Protein 9F0T (pdb70)

GO terms:
  GO:0008800 beta-lactamase activity (F, TAS)
  GO:0005829 cytosol (C, TAS)
  GO:0046677 response to antibiotic (P, TAS)
  GO:0008800 beta-lactamase activity (F, EXP)

Structure (mmCIF, N/CA/C/O backbone):
data_9F0T
#
_entry.id   9F0T
#
_cell.length_a   59.877
_cell.length_b   78.323
_cell.length_c   55.976
_cell.angle_alpha   90.000
_cell.angle_beta   90.000
_cell.angle_gamma   90.000
#
_symmetry.space_group_name_H-M   'P 21 21 2'
#
loop_
_entity.id
_entity.type
_entity.pdbx_description
1 polymer 'Carbapenem-hydrolyzing beta-lactamase KPC'
2 non-polymer GLYCEROL
3 non-polymer 'SULFATE ION'
4 non-polymer ~{N}-[[(3~{S})-1-oxidanyl-3~{H}-2,1$l^{4}-benzoxaborol-3-yl]methyl]pyrrolidine-1-sulfonamide
5 non-polymer 'SODIUM ION'
6 water water
#
loop_
_atom_site.group_PDB
_atom_site.id
_atom_site.type_symbol
_atom_site.label_atom_id
_atom_site.label_alt_id
_atom_site.label_comp_id
_atom_site.label_asym_id
_atom_site.label_entity_id
_atom_site.label_seq_id
_atom_site.pdbx_PDB_ins_code
_atom_site.Cartn_x
_atom_site.Cartn_y
_atom_site.Cartn_z
_atom_site.occupancy
_atom_site.B_iso_or_equiv
_atom_site.auth_seq_id
_atom_site.auth_comp_id
_atom_site.auth_asym_id
_atom_site.auth_atom_id
_atom_site.pdbx_PDB_model_num
ATOM 1 N N . HIS A 1 20 ? 3.99600 26.52400 -6.78500 1.000 51.07981 24 HIS A N 1
ATOM 2 C CA . HIS A 1 20 ? 4.03900 25.26600 -7.52200 1.000 50.55080 24 HIS A CA 1
ATOM 3 C C . HIS A 1 20 ? 5.13400 25.29500 -8.57400 1.000 48.64531 24 HIS A C 1
ATOM 4 O O . HIS A 1 20 ? 5.83900 24.30900 -8.78600 1.000 48.46897 24 HIS A O 1
ATOM 17 N N . MET A 1 21 ? 5.25000 26.44700 -9.23700 1.000 46.72666 25 MET A N 1
ATOM 18 C CA . MET A 1 21 ? 6.15500 26.58600 -10.37200 1.000 44.72378 25 MET A CA 1
ATOM 19 C C . MET A 1 21 ? 7.58300 26.18500 -10.02600 1.000 38.85203 25 MET A C 1
ATOM 20 O O . MET A 1 21 ? 8.32600 25.73000 -10.90300 1.000 38.84939 25 MET A O 1
ATOM 34 N N . LEU A 1 22 ? 7.98200 26.33200 -8.76200 1.000 33.08028 26 LEU A N 1
ATOM 35 C CA . LEU A 1 22 ? 9.34500 26.04300 -8.33000 1.000 28.29550 26 LEU A CA 1
ATOM 36 C C . LEU A 1 22 ? 9.43500 24.80100 -7.45400 1.000 23.51335 26 LEU A C 1
ATOM 37 O O . LEU A 1 22 ? 10.48100 24.56200 -6.83300 1.000 21.52100 26 LEU A O 1
ATOM 53 N N . THR A 1 23 ? 8.36700 24.01600 -7.37500 1.000 21.11832 27 THR A N 1
ATOM 54 C CA . THR A 1 23 ? 8.35100 22.79100 -6.59300 1.000 19.89186 27 THR A CA 1
ATOM 55 C C . THR A 1 23 ? 8.63600 21.60400 -7.50000 1.000 18.51801 27 THR A C 1
ATOM 56 O O . THR A 1 23 ? 7.97500 21.42500 -8.52900 1.000 18.93911 27 THR A O 1
ATOM 67 N N . ASN A 1 24 ? 9.60500 20.78800 -7.09600 1.000 17.25996 28 ASN A N 1
ATOM 68 C CA . ASN A 1 24 ? 9.94000 19.55900 -7.80700 1.000 17.62580 28 ASN A CA 1
ATOM 69 C C . ASN A 1 24 ? 10.21800 19.82000 -9.28500 1.000 19.16282 28 ASN A C 1
ATOM 70 O O . ASN A 1 24 ? 9.69600 19.14300 -10.17000 1.000 19.81290 28 ASN A O 1
ATOM 81 N N . LEU A 1 25 ? 11.06200 20.82000 -9.55000 1.000 19.72342 29 LEU A N 1
ATOM 82 C CA . LEU A 1 25 ? 11.51000 21.06000 -10.91600 1.000 21.43941 29 LEU A CA 1
ATOM 83 C C . LEU A 1 25 ? 12.19700 19.82900 -11.49100 1.000 21.67892 29 LEU A C 1
ATOM 84 O O . LEU A 1 25 ? 12.11600 19.58200 -12.70000 1.000 22.93959 29 LEU A O 1
ATOM 100 N N . VAL A 1 26 ? 12.88200 19.06000 -10.64800 1.000 20.84987 30 VAL A N 1
ATOM 101 C CA . VAL A 1 26 ? 13.57500 17.83600 -11.03200 1.000 20.08136 30 VAL A CA 1
ATOM 102 C C . VAL A 1 26 ? 13.04600 16.71600 -10.14700 1.000 19.46286 30 VAL A C 1
ATOM 103 O O . VAL A 1 26 ? 13.18800 16.77100 -8.91800 1.000 20.30770 30 VAL A O 1
ATOM 116 N N . ALA A 1 27 ? 12.44200 15.70500 -10.76300 1.000 18.74698 31 ALA A N 1
ATOM 117 C CA . ALA A 1 27 ? 11.89100 14.58600 -10.01300 1.000 18.67329 31 ALA A CA 1
ATOM 118 C C . ALA A 1 27 ? 13.01800 13.70300 -9.49600 1.000 17.77318 31 ALA A C 1
ATOM 119 O O . ALA A 1 27 ? 14.05900 13.55300 -10.14000 1.000 19.62341 31 ALA A O 1
ATOM 126 N N . GLU A 1 28 ? 12.80800 13.12900 -8.31600 1.000 17.18364 32 GLU A N 1
ATOM 127 C CA . GLU A 1 28 ? 13.76600 12.26000 -7.65400 1.000 16.04929 32 GLU A CA 1
ATOM 128 C C . GLU A 1 28 ? 13.06900 10.98800 -7.19000 1.000 15.67293 32 GLU A C 1
ATOM 129 O O . GLU A 1 28 ? 11.87300 11.00600 -6.87700 1.000 15.55186 32 GLU A O 1
ATOM 141 N N . PRO A 1 29 ? 13.79600 9.86900 -7.11400 1.000 15.53871 33 PRO A N 1
ATOM 142 C CA . PRO A 1 29 ? 13.16200 8.55300 -6.87500 1.000 14.88336 33 PRO A CA 1
ATOM 143 C C . PRO A 1 29 ? 12.87800 8.26200 -5.40300 1.000 14.14117 33 PRO A C 1
ATOM 144 O O . PRO A 1 29 ? 13.32300 7.25900 -4.83100 1.000 14.41752 33 PRO A O 1
ATOM 155 N N . PHE A 1 30 ? 12.07700 9.12600 -4.78400 1.000 13.56742 34 PHE A N 1
ATOM 156 C CA . PHE A 1 30 ? 11.69100 8.89800 -3.39500 1.000 13.05156 34 PHE A CA 1
ATOM 157 C C . PHE A 1 30 ? 10.81000 7.66200 -3.23400 1.000 13.10157 34 PHE A C 1
ATOM 158 O O . PHE A 1 30 ? 10.89000 6.98100 -2.20300 1.000 13.57531 34 PHE A O 1
ATOM 175 N N . ALA A 1 31 ? 9.94700 7.37200 -4.21400 1.000 14.15433 35 ALA A N 1
ATOM 176 C CA . ALA A 1 31 ? 9.04800 6.22800 -4.08000 1.000 14.49647 35 ALA A CA 1
ATOM 177 C C . ALA A 1 31 ? 9.83100 4.92600 -3.99700 1.000 14.55174 35 ALA A C 1
ATOM 178 O O . ALA A 1 31 ? 9.55700 4.07500 -3.14500 1.000 14.63070 35 ALA A O 1
ATOM 185 N N . LYS A 1 32 ? 10.82800 4.75500 -4.86700 1.000 15.00969 36 LYS A N 1
ATOM 186 C CA . LYS A 1 32 ? 11.64200 3.55100 -4.78900 1.000 16.08088 36 LYS A CA 1
ATOM 187 C C . LYS A 1 32 ? 12.35900 3.47700 -3.44800 1.000 15.04128 36 LYS A C 1
ATOM 188 O O . LYS A 1 32 ? 12.46100 2.40500 -2.84000 1.000 15.47554 36 LYS A O 1
ATOM 207 N N . LEU A 1 33 ? 12.86200 4.61000 -2.96600 1.000 14.00694 37 LEU A N 1
ATOM 208 C CA . LEU A 1 33 ? 13.57000 4.62100 -1.69100 1.000 13.54373 37 LEU A CA 1
ATOM 209 C C . LEU A 1 33 ? 12.66800 4.14400 -0.55400 1.000 13.26738 37 LEU A C 1
ATOM 210 O O . LEU A 1 33 ? 13.06700 3.30900 0.26000 1.000 13.26212 37 LEU A O 1
ATOM 226 N N . GLU A 1 34 ? 11.42900 4.65100 -0.48500 1.000 12.60941 38 GLU A N 1
ATOM 227 C CA . GLU A 1 34 ? 10.56500 4.25900 0.63500 1.000 12.54098 38 GLU A CA 1
ATOM 228 C C . GLU A 1 34 ? 10.08000 2.82700 0.48400 1.000 12.73574 38 GLU A C 1
ATOM 229 O O . GLU A 1 34 ? 9.89300 2.12300 1.48300 1.000 13.61742 38 GLU A O 1
ATOM 241 N N . GLN A 1 35 ? 9.89800 2.37300 -0.75100 1.000 13.73323 39 GLN A N 1
ATOM 242 C CA . GLN A 1 35 ? 9.48000 0.99600 -0.97400 1.000 14.90705 39 GLN A CA 1
ATOM 243 C C . GLN A 1 35 ? 10.55500 0.01900 -0.52800 1.000 16.09140 39 GLN A C 1
ATOM 244 O O . GLN A 1 35 ? 10.25000 -0.99300 0.11600 1.000 16.43618 39 GLN A O 1
ATOM 258 N N . ASP A 1 36 ? 11.81600 0.30900 -0.85400 1.000 15.88348 40 ASP A N 1
ATOM 259 C CA . ASP A 1 36 ? 12.90700 -0.53200 -0.38000 1.000 16.77043 40 ASP A CA 1
ATOM 260 C C . ASP A 1 36 ? 13.01300 -0.50700 1.13800 1.000 16.09930 40 ASP A C 1
ATOM 261 O O . ASP A 1 36 ? 13.34300 -1.52400 1.75900 1.000 17.32839 40 ASP A O 1
ATOM 270 N N . PHE A 1 37 ? 12.74600 0.65300 1.74300 1.000 14.55964 41 PHE A N 1
ATOM 271 C CA . PHE A 1 37 ? 12.73100 0.79300 3.19800 1.000 13.65164 41 PHE A CA 1
ATOM 272 C C . PHE A 1 37 ? 11.58000 0.02400 3.83400 1.000 14.53595 41 PHE A C 1
ATOM 273 O O . PHE A 1 37 ? 11.69600 -0.42400 4.98200 1.000 16.02824 41 PHE A O 1
ATOM 290 N N . GLY A 1 38 ? 10.47900 -0.14500 3.11100 1.000 14.38594 42 GLY A N 1
ATOM 291 C CA . GLY A 1 38 ? 9.30400 -0.79500 3.64800 1.000 14.55438 42 GLY A CA 1
ATOM 292 C C . GLY A 1 38 ? 8.35600 0.12000 4.37900 1.000 13.55162 42 GLY A C 1
ATOM 293 O O . GLY A 1 38 ? 7.63700 -0.33600 5.27800 1.000 15.67293 42 GLY A O 1
ATOM 297 N N . GLY A 1 39 ? 8.32700 1.38600 4.03900 1.000 11.81457 43 GLY A N 1
ATOM 298 C CA . GLY A 1 39 ? 7.47800 2.33200 4.73700 1.000 11.77246 43 GLY A CA 1
ATOM 299 C C . GLY A 1 39 ? 7.23700 3.57700 3.93800 1.000 11.19871 43 GLY A C 1
ATOM 300 O O . GLY A 1 39 ? 7.15900 3.53200 2.71000 1.000 12.90418 43 GLY A O 1
ATOM 304 N N . SER A 1 40 ? 7.11800 4.69300 4.64200 1.000 10.35387 44 SER A N 1
ATOM 305 C CA . SER A 1 40 ? 6.83400 5.98900 4.05900 1.000 10.71181 44 SER A CA 1
ATOM 306 C C . SER A 1 40 ? 7.92200 6.96900 4.45600 1.000 9.82749 44 SER A C 1
ATOM 307 O O . SER A 1 40 ? 8.35700 7.00100 5.61600 1.000 10.87762 44 SER A O 1
ATOM 315 N N A ILE A 1 41 ? 8.33100 7.77900 3.48400 0.780 10.02752 45 ILE A N 1
ATOM 316 N N B ILE A 1 41 ? 8.36600 7.77400 3.49900 0.220 9.59852 45 ILE A N 1
ATOM 317 C CA A ILE A 1 41 ? 9.30200 8.84400 3.68700 0.780 9.86171 45 ILE A CA 1
ATOM 318 C CA B ILE A 1 41 ? 9.31200 8.84500 3.77300 0.220 9.23532 45 ILE A CA 1
ATOM 319 C C A ILE A 1 41 ? 8.64200 10.16500 3.31400 0.780 9.56167 45 ILE A C 1
ATOM 320 C C B ILE A 1 41 ? 8.69600 10.15900 3.32100 0.220 9.13794 45 ILE A C 1
ATOM 321 O O A ILE A 1 41 ? 8.00100 10.26800 2.25800 0.780 11.36715 45 ILE A O 1
ATOM 322 O O B ILE A 1 41 ? 8.14800 10.25200 2.21500 0.220 9.76696 45 ILE A O 1
ATOM 353 N N . GLY A 1 42 ? 8.79300 11.16400 4.17900 1.000 8.92739 46 GLY A N 1
ATOM 354 C CA . GLY A 1 42 ? 8.31700 12.49400 3.90700 1.000 9.00108 46 GLY A CA 1
ATOM 355 C C . GLY A 1 42 ? 9.46000 13.48400 3.91100 1.000 9.34586 46 GLY A C 1
ATOM 356 O O . GLY A 1 42 ? 10.28400 13.49600 4.83600 1.000 9.75643 46 GLY A O 1
ATOM 360 N N . VAL A 1 43 ? 9.51100 14.31800 2.88500 1.000 9.39586 47 VAL A N 1
ATOM 361 C CA . VAL A 1 43 ? 10.62500 15.22800 2.65600 1.000 9.67748 47 VAL A CA 1
ATOM 362 C C . VAL A 1 43 ? 10.08400 16.58400 2.25600 1.000 9.37481 47 VAL A C 1
ATOM 363 O O . VAL A 1 43 ? 9.19800 16.67900 1.39900 1.000 10.09332 47 VAL A O 1
ATOM 376 N N A TYR A 1 44 ? 10.58300 17.63300 2.89100 0.580 9.78538 48 TYR A N 1
ATOM 377 N N B TYR A 1 44 ? 10.63600 17.64600 2.84200 0.420 9.43008 48 TYR A N 1
ATOM 378 C CA A TYR A 1 44 ? 10.42800 18.98500 2.38800 0.580 10.43546 48 TYR A CA 1
ATOM 379 C CA B TYR A 1 44 ? 10.40200 18.99800 2.35000 0.420 9.53535 48 TYR A CA 1
ATOM 380 C C A TYR A 1 44 ? 11.78600 19.65100 2.48500 0.580 10.71707 48 TYR A C 1
ATOM 381 C C B TYR A 1 44 ? 11.66900 19.81800 2.52000 0.420 10.12227 48 TYR A C 1
ATOM 382 O O A TYR A 1 44 ? 12.45600 19.55900 3.51900 0.580 11.18029 48 TYR A O 1
ATOM 383 O O B TYR A 1 44 ? 12.12900 20.04500 3.64600 0.420 10.04068 48 TYR A O 1
ATOM 418 N N . ALA A 1 45 ? 12.20500 20.28100 1.40000 1.000 10.45388 49 ALA A N 1
ATOM 419 C CA . ALA A 1 45 ? 13.47700 20.99000 1.38200 1.000 11.11449 49 ALA A CA 1
ATOM 420 C C . ALA A 1 45 ? 13.27500 22.29600 0.64700 1.000 11.45400 49 ALA A C 1
ATOM 421 O O . ALA A 1 45 ? 12.66700 22.32200 -0.42800 1.000 12.36201 49 ALA A O 1
ATOM 429 N N A MET A 1 46 ? 13.79600 23.37800 1.21900 0.600 11.87248 50 MET A N 1
ATOM 430 N N C MET A 1 46 ? 13.80600 23.36700 1.21600 0.400 12.79364 50 MET A N 1
ATOM 431 C CA A MET A 1 46 ? 13.61800 24.73400 0.71600 0.600 12.97524 50 MET A CA 1
ATOM 432 C CA C MET A 1 46 ? 13.63300 24.70900 0.69300 0.400 14.44384 50 MET A CA 1
ATOM 433 C C A MET A 1 46 ? 14.97100 25.37600 0.45100 0.600 12.25673 50 MET A C 1
ATOM 434 C C C MET A 1 46 ? 14.98600 25.35000 0.43800 0.400 13.20685 50 MET A C 1
ATOM 435 O O A MET A 1 46 ? 15.80600 25.46600 1.35600 0.600 11.74351 50 MET A O 1
ATOM 436 O O C MET A 1 46 ? 15.83300 25.40400 1.33300 0.400 12.93050 50 MET A O 1
ATOM 463 N N . ASP A 1 47 ? 15.17400 25.84100 -0.77800 1.000 12.56203 51 ASP A N 1
ATOM 464 C CA . ASP A 1 47 ? 16.29300 26.71600 -1.10600 1.000 12.95682 51 ASP A CA 1
ATOM 465 C C . ASP A 1 47 ? 15.86000 28.13100 -0.74800 1.000 12.72258 51 ASP A C 1
ATOM 466 O O . ASP A 1 47 ? 14.98900 28.70200 -1.40800 1.000 14.17538 51 ASP A O 1
ATOM 475 N N . THR A 1 48 ? 16.44200 28.69100 0.31600 1.000 12.57256 52 THR A N 1
ATOM 476 C CA . THR A 1 48 ? 15.97000 29.98400 0.79900 1.000 14.04642 52 THR A CA 1
ATOM 477 C C . THR A 1 48 ? 16.37200 31.14000 -0.09700 1.000 15.54660 52 THR A C 1
ATOM 478 O O . THR A 1 48 ? 15.88300 32.25500 0.11400 1.000 18.08901 52 THR A O 1
ATOM 489 N N . GLY A 1 49 ? 17.24200 30.91000 -1.07800 1.000 14.78862 53 GLY A N 1
ATOM 490 C CA . GLY A 1 49 ? 17.59200 31.94500 -2.02800 1.000 16.75464 53 GLY A CA 1
ATOM 491 C C . GLY A 1 49 ? 16.50000 32.13000 -3.05400 1.000 18.92859 53 GLY A C 1
ATOM 492 O O . GLY A 1 49 ? 15.91300 33.20200 -3.16100 1.000 21.05516 53 GLY A O 1
ATOM 496 N N . SER A 1 50 ? 16.19500 31.07300 -3.78900 1.000 18.92332 54 SER A N 1
ATOM 497 C CA . SER A 1 50 ? 15.23600 31.15900 -4.87700 1.000 19.04439 54 SER A CA 1
ATOM 498 C C . SER A 1 50 ? 13.81200 30.82400 -4.46900 1.000 19.69710 54 SER A C 1
ATOM 499 O O . SER A 1 50 ? 12.87800 31.17100 -5.20300 1.000 20.69195 54 SER A O 1
ATOM 507 N N . GLY A 1 51 ? 13.62100 30.15100 -3.34100 1.000 19.28389 55 GLY A N 1
ATOM 508 C CA . GLY A 1 51 ? 12.32500 29.62400 -2.97900 1.000 19.54182 55 GLY A CA 1
ATOM 509 C C . GLY A 1 51 ? 11.98500 28.28700 -3.60000 1.000 18.88121 55 GLY A C 1
ATOM 510 O O . GLY A 1 51 ? 10.88800 27.77200 -3.35600 1.000 19.66025 55 GLY A O 1
ATOM 514 N N . ALA A 1 52 ? 12.87400 27.70900 -4.40000 1.000 16.86518 56 ALA A N 1
ATOM 515 C CA . ALA A 1 52 ? 12.62100 26.39300 -4.96700 1.000 16.18615 56 ALA A CA 1
ATOM 516 C C . ALA A 1 52 ? 12.53900 25.35400 -3.86200 1.000 14.83073 56 ALA A C 1
ATOM 517 O O . ALA A 1 52 ? 13.20900 25.45700 -2.83200 1.000 14.35435 56 ALA A O 1
ATOM 524 N N . THR A 1 53 ? 11.72000 24.33400 -4.09700 1.000 14.10695 57 THR A N 1
ATOM 525 C CA . THR A 1 53 ? 11.49100 23.31200 -3.10000 1.000 13.41477 57 THR A CA 1
ATOM 526 C C . THR A 1 53 ? 11.51700 21.92200 -3.71500 1.000 13.07262 57 THR A C 1
ATOM 527 O O . THR A 1 53 ? 11.25500 21.73100 -4.90900 1.000 13.93325 57 THR A O 1
ATOM 538 N N . VAL A 1 54 ? 11.81400 20.94900 -2.85800 1.000 12.74890 58 VAL A N 1
ATOM 539 C CA . VAL A 1 54 ? 11.60500 19.53200 -3.12100 1.000 12.36727 58 VAL A CA 1
ATOM 540 C C . VAL A 1 54 ? 10.59600 19.05500 -2.09100 1.000 11.74615 58 VAL A C 1
ATOM 541 O O . VAL A 1 54 ? 10.74300 19.34500 -0.90100 1.000 12.12777 58 VAL A O 1
ATOM 554 N N A SER A 1 55 ? 9.59200 18.31100 -2.54400 0.790 11.27240 59 SER A N 1
ATOM 555 N N B SER A 1 55 ? 9.54000 18.38600 -2.54900 0.210 11.43821 59 SER A N 1
ATOM 556 C CA A SER A 1 55 ? 8.45100 17.97600 -1.70500 0.790 10.89868 59 SER A CA 1
ATOM 557 C CA B SER A 1 55 ? 8.46700 17.97200 -1.65500 0.210 11.23029 59 SER A CA 1
ATOM 558 C C A SER A 1 55 ? 7.97300 16.57300 -2.03900 0.790 10.63549 59 SER A C 1
ATOM 559 C C B SER A 1 55 ? 7.99200 16.57800 -2.03000 0.210 10.77498 59 SER A C 1
ATOM 560 O O A SER A 1 55 ? 7.65500 16.29100 -3.19800 0.790 12.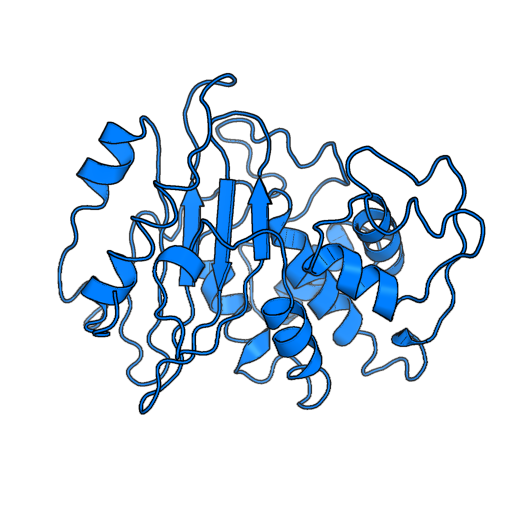04092 59 SER A O 1
ATOM 561 O O B SER A 1 55 ? 7.70700 16.30700 -3.20000 0.210 11.22240 59 SER A O 1
ATOM 576 N N . TYR A 1 56 ? 7.91100 15.70200 -1.03200 1.000 10.27492 60 TYR A N 1
ATOM 577 C CA . TYR A 1 56 ? 7.42900 14.33700 -1.21000 1.000 10.07226 60 TYR A CA 1
ATOM 578 C C . TYR A 1 56 ? 6.71700 13.94700 0.08000 1.000 10.08016 60 TYR A C 1
ATOM 579 O O . TYR A 1 56 ? 7.33400 13.93900 1.14100 1.000 9.85644 60 TYR A O 1
ATOM 598 N N . ARG A 1 57 ? 5.42000 13.63600 -0.00700 1.000 9.68800 61 ARG A N 1
ATOM 599 C CA . ARG A 1 57 ? 4.60900 13.35800 1.18900 1.000 9.76170 61 ARG A CA 1
ATOM 600 C C . ARG A 1 57 ? 4.74200 14.47300 2.22800 1.000 9.12478 61 ARG A C 1
ATOM 601 O O . ARG A 1 57 ? 4.67400 14.23700 3.43400 1.000 9.98541 61 ARG A O 1
ATOM 622 N N . ALA A 1 58 ? 4.91200 15.71200 1.76700 1.000 9.27743 62 ALA A N 1
ATOM 623 C CA . ALA A 1 58 ? 5.37600 16.77500 2.65000 1.000 9.94856 62 ALA A CA 1
ATOM 624 C C . ALA A 1 58 ? 4.31300 17.27500 3.60600 1.000 10.36177 62 ALA A C 1
ATOM 625 O O . ALA A 1 58 ? 4.64600 17.89600 4.61700 1.000 10.28544 62 ALA A O 1
ATOM 632 N N . GLU A 1 59 ? 3.04000 17.05400 3.29100 1.000 10.07752 63 GLU A N 1
ATOM 633 C CA . GLU A 1 59 ? 1.94100 17.48000 4.13900 1.000 10.59601 63 GLU A CA 1
ATOM 634 C C . GLU A 1 59 ? 1.33700 16.32900 4.93200 1.000 10.27492 63 GLU A C 1
ATOM 635 O O . GLU A 1 59 ? 0.34900 16.53700 5.65000 1.000 12.57519 63 GLU A O 1
ATOM 647 N N . GLU A 1 60 ? 1.89000 15.12800 4.84200 1.000 9.56957 64 GLU A N 1
ATOM 648 C CA . GLU A 1 60 ? 1.46400 14.05100 5.72000 1.000 9.90908 64 GLU A CA 1
ATOM 649 C C . GLU A 1 60 ? 2.02700 14.24900 7.11500 1.000 9.40113 64 GLU A C 1
ATOM 650 O O . GLU A 1 60 ? 3.11000 14.81100 7.29700 1.000 10.39598 64 GLU A O 1
ATOM 662 N N . ARG A 1 61 ? 1.29800 13.74700 8.10200 1.000 9.65642 65 ARG A N 1
ATOM 663 C CA . ARG A 1 61 ? 1.78900 13.75500 9.46800 1.000 9.60378 65 ARG A CA 1
ATOM 664 C C . ARG A 1 61 ? 2.71500 12.58300 9.73200 1.000 9.49061 65 ARG A C 1
ATOM 665 O O . ARG A 1 61 ? 2.46800 11.45400 9.30800 1.000 9.88803 65 ARG A O 1
ATOM 686 N N . PHE A 1 62 ? 3.78200 12.86500 10.47000 1.000 8.72736 66 PHE A N 1
ATOM 687 C CA . PHE A 1 62 ? 4.71000 11.86800 10.97200 1.000 8.99055 66 PHE A CA 1
ATOM 688 C C . PHE A 1 62 ? 4.98300 12.17800 12.43700 1.000 8.27994 66 PHE A C 1
ATOM 689 O O . PHE A 1 62 ? 5.00400 13.34900 12.81700 1.000 9.13794 66 PHE A O 1
ATOM 706 N N . PRO A 1 63 ? 5.24100 11.15600 13.26200 1.000 8.69841 67 PRO A N 1
ATOM 707 C CA . PRO A 1 63 ? 5.60100 11.41100 14.66400 1.000 9.18268 67 PRO A CA 1
ATOM 708 C C . PRO A 1 63 ? 6.87300 12.23500 14.75900 1.000 8.94581 67 PRO A C 1
ATOM 709 O O . PRO A 1 63 ? 7.85300 12.01200 14.03100 1.000 9.62747 67 PRO A O 1
ATOM 720 N N . LEU A 1 64 ? 6.84200 13.19000 15.68400 1.000 8.59840 68 LEU A N 1
ATOM 721 C CA . LEU A 1 64 ? 8.00900 14.01600 15.95500 1.000 9.32217 68 LEU A CA 1
ATOM 722 C C . LEU A 1 64 ? 9.13500 13.23700 16.62400 1.000 9.14847 68 LEU A C 1
ATOM 723 O O . LEU A 1 64 ? 10.32500 13.49500 16.35600 1.000 9.11951 68 LEU A O 1
ATOM 739 N N . CYS A 1 65 ? 8.79500 12.31600 17.51800 1.000 9.32217 69 CYS A N 1
ATOM 740 C CA . CYS A 1 65 ? 9.79500 11.69400 18.38400 1.000 9.86960 69 CYS A CA 1
ATOM 741 C C . CYS A 1 65 ? 10.62600 12.81700 19.01100 1.000 9.99857 69 CYS A C 1
ATOM 742 O O . CYS A 1 65 ? 10.09700 13.89400 19.29100 1.000 10.41441 69 CYS A O 1
ATOM 749 N N . SER A 1 66 ? 11.93900 12.62900 19.17100 1.000 9.77486 70 SER A N 1
ATOM 750 C CA . SER A 1 66 ? 12.71900 13.64300 19.87400 1.000 10.48020 70 SER A CA 1
ATOM 751 C C . SER A 1 66 ? 12.91300 14.92600 19.07900 1.000 9.68537 70 SER A C 1
ATOM 752 O O . SER A 1 66 ? 13.48600 15.88100 19.61100 1.000 10.00120 70 SER A O 1
ATOM 759 N N . SER A 1 67 ? 12.47400 14.98100 17.82100 1.000 9.69590 71 SER A N 1
ATOM 760 C CA . SER A 1 67 ? 12.71700 16.18300 17.03600 1.000 9.74854 71 SER A CA 1
ATOM 761 C C . SER A 1 67 ? 11.99700 17.39500 17.60500 1.000 9.59589 71 SER A C 1
ATOM 762 O O . SER A 1 67 ? 12.38600 18.53200 17.33600 1.000 10.57758 71 SER A O 1
ATOM 770 N N . PHE A 1 68 ? 10.97200 17.19700 18.44300 1.000 9.51956 72 PHE A N 1
ATOM 771 C CA . PHE A 1 68 ? 10.34300 18.35700 19.05300 1.000 9.81170 72 PHE A CA 1
ATOM 772 C C . PHE A 1 68 ? 11.29900 19.12000 19.96200 1.000 9.97488 72 PHE A C 1
ATOM 773 O O . PHE A 1 68 ? 11.04000 20.29300 20.24100 1.000 10.37230 72 PHE A O 1
ATOM 790 N N . LYS A 1 69 ? 12.38500 18.48500 20.44100 1.000 10.06700 73 LYS A N 1
ATOM 791 C CA . LYS A 1 69 ? 13.25800 19.12500 21.42400 1.000 10.18543 73 LYS A CA 1
ATOM 792 C C . LYS A 1 69 ? 13.97700 20.33000 20.84200 1.000 10.43283 73 LYS A C 1
ATOM 793 O O . LYS A 1 69 ? 14.34600 21.23800 21.58500 1.000 11.30662 73 LYS A O 1
ATOM 812 N N . GLY A 1 70 ? 14.20300 20.36100 19.52800 1.000 10.29860 74 GLY A N 1
ATOM 813 C CA . GLY A 1 70 ? 14.73900 21.57300 18.92700 1.000 10.56706 74 GLY A CA 1
ATOM 814 C C . GLY A 1 70 ? 13.78500 22.74300 19.07900 1.000 10.35387 74 GLY A C 1
ATOM 815 O O . GLY A 1 70 ? 14.16100 23.82400 19.53100 1.000 11.01711 74 GLY A O 1
ATOM 819 N N . PHE A 1 71 ? 12.51600 22.53400 18.70900 1.000 10.43283 75 PHE A N 1
ATOM 820 C CA . PHE A 1 71 ? 11.51100 23.58300 18.87300 1.000 10.45388 75 PHE A CA 1
ATOM 821 C C . PHE A 1 71 ? 11.31700 23.94800 20.33800 1.000 10.94342 75 PHE A C 1
ATOM 822 O O . PHE A 1 71 ? 11.05500 25.11300 20.64800 1.000 11.55928 75 PHE A O 1
ATOM 839 N N . LEU A 1 72 ? 11.43000 22.96700 21.23600 1.000 10.94342 76 LEU A N 1
ATOM 840 C CA . LEU A 1 72 ? 11.38400 23.24100 22.66900 1.000 10.99342 76 LEU A CA 1
ATOM 841 C C . LEU A 1 72 ? 12.44500 24.25400 23.06500 1.000 10.83814 76 LEU A C 1
ATOM 842 O O . LEU A 1 72 ? 12.16300 25.23200 23.76800 1.000 11.96459 76 LEU A O 1
ATOM 858 N N . ALA A 1 73 ? 13.68600 24.02000 22.63900 1.000 10.93289 77 ALA A N 1
ATOM 859 C CA . ALA A 1 73 ? 14.75600 24.95600 22.96700 1.000 11.49348 77 ALA A CA 1
ATOM 860 C C . ALA A 1 73 ? 14.49500 26.33000 22.36700 1.000 11.57244 77 ALA A C 1
ATOM 861 O O . ALA A 1 73 ? 14.78600 27.35700 22.99300 1.000 12.45149 77 ALA A O 1
ATOM 868 N N . ALA A 1 74 ? 13.94300 26.37400 21.14600 1.000 11.77773 78 ALA A N 1
ATOM 869 C CA . ALA A 1 74 ? 13.62000 27.66600 20.54500 1.000 12.02249 78 ALA A CA 1
ATOM 870 C C . ALA A 1 74 ? 12.55800 28.39800 21.36000 1.000 11.78826 78 ALA A C 1
ATOM 871 O O . ALA A 1 74 ? 12.63500 29.61900 21.54500 1.000 12.89102 78 ALA A O 1
ATOM 878 N N . ALA A 1 75 ? 11.56400 27.65900 21.86900 1.000 11.95143 79 ALA A N 1
ATOM 879 C CA . ALA A 1 75 ? 10.53200 28.27100 22.70000 1.000 12.84628 79 ALA A CA 1
ATOM 880 C C . ALA A 1 75 ? 11.11600 28.83100 23.99500 1.000 13.27001 79 ALA A C 1
ATOM 881 O O . ALA A 1 75 ? 10.69100 29.89300 24.46400 1.000 14.13591 79 ALA A O 1
ATOM 888 N N . VAL A 1 76 ? 12.08200 28.12700 24.59000 1.000 12.81733 80 VAL A N 1
ATOM 889 C CA . VAL A 1 76 ? 12.76600 28.64100 25.77500 1.000 14.02800 80 VAL A CA 1
ATOM 890 C C . VAL A 1 76 ? 13.51000 29.92600 25.43400 1.000 13.85956 80 VAL A C 1
ATOM 891 O O . VAL A 1 76 ? 13.44500 30.91700 26.17200 1.000 14.81230 80 VAL A O 1
ATOM 904 N N . LEU A 1 77 ? 14.21400 29.93400 24.29600 1.000 14.23065 81 LEU A N 1
ATOM 905 C CA . LEU A 1 77 ? 14.91500 31.14400 23.88300 1.000 14.53069 81 LEU A CA 1
ATOM 906 C C . LEU A 1 77 ? 13.94600 32.30300 23.68100 1.000 14.86494 81 LEU A C 1
ATOM 907 O O . LEU A 1 77 ? 14.23300 33.43800 24.07700 1.000 16.58357 81 LEU A O 1
ATOM 923 N N . ALA A 1 78 ? 12.79600 32.04200 23.05700 1.000 15.29131 82 ALA A N 1
ATOM 924 C CA . ALA A 1 78 ? 11.81000 33.10200 22.88600 1.000 16.18352 82 ALA A CA 1
ATOM 925 C C . ALA A 1 78 ? 11.36400 33.66400 24.23200 1.000 17.57316 82 ALA A C 1
ATOM 926 O O . ALA A 1 78 ? 11.26000 34.88200 24.40100 1.000 18.76014 82 ALA A O 1
ATOM 933 N N A ARG A 1 79 ? 11.10400 32.79500 25.20600 0.540 18.14954 83 ARG A N 1
ATOM 934 N N B ARG A 1 79 ? 11.09100 32.78600 25.20300 0.460 18.03374 83 ARG A N 1
ATOM 935 C CA A ARG A 1 79 ? 10.71500 33.29100 26.51800 0.540 19.83396 83 ARG A CA 1
ATOM 936 C CA B ARG A 1 79 ? 10.72600 33.24800 26.53900 0.460 19.47339 83 ARG A CA 1
ATOM 937 C C A ARG A 1 79 ? 11.83600 34.08700 27.17300 0.540 19.88923 83 ARG A C 1
ATOM 938 C C B ARG A 1 79 ? 11.83400 34.09900 27.14500 0.460 19.74184 83 ARG A C 1
ATOM 939 O O A ARG A 1 79 ? 11.56800 35.03800 27.91800 0.540 20.81039 83 ARG A O 1
ATOM 940 O O B ARG A 1 79 ? 11.56200 35.10200 27.81800 0.460 20.58405 83 ARG A O 1
ATOM 981 N N . SER A 1 80 ? 13.09100 33.71200 26.91400 1.000 19.88659 84 SER A N 1
ATOM 982 C CA . SER A 1 80 ? 14.21300 34.42200 27.51100 1.000 20.92093 84 SER A CA 1
ATOM 983 C C . SER A 1 80 ? 14.32600 35.85200 27.00100 1.000 22.17108 84 SER A C 1
ATOM 984 O O . SER A 1 80 ? 15.00300 36.66800 27.63200 1.000 23.23700 84 SER A O 1
ATOM 992 N N . GLN A 1 81 ? 13.67800 36.17600 25.87900 1.000 22.69483 85 GLN A N 1
ATOM 993 C CA . GLN A 1 81 ? 13.66700 37.55700 25.40800 1.000 25.18986 85 GLN A CA 1
ATOM 994 C C . GLN A 1 81 ? 12.89000 38.46300 26.35500 1.000 28.61133 85 GLN A C 1
ATOM 995 O O . GLN A 1 81 ? 13.17700 39.66200 26.43500 1.000 29.96938 85 GLN A O 1
ATOM 1009 N N . GLN A 1 82 ? 11.92200 37.91100 27.08500 1.000 31.00635 86 GLN A N 1
ATOM 1010 C CA . GLN A 1 82 ? 11.16200 38.66500 28.07100 1.000 34.34886 86 GLN A CA 1
ATOM 1011 C C . GLN A 1 82 ? 11.57600 38.36200 29.50400 1.000 34.85944 86 GLN A C 1
ATOM 1012 O O . GLN A 1 82 ? 11.10200 39.04100 30.42400 1.000 34.60941 86 GLN A O 1
ATOM 1026 N N . GLN A 1 83 ? 12.45900 37.38500 29.71600 1.000 35.52005 87 GLN A N 1
ATOM 1027 C CA . GLN A 1 83 ? 12.98000 37.04200 31.04100 1.000 36.22540 87 GLN A CA 1
ATOM 1028 C C . GLN A 1 83 ? 14.49900 36.95600 30.92400 1.000 36.22276 87 GLN A C 1
ATOM 1029 O O . GLN A 1 83 ? 15.03300 35.88700 30.63100 1.000 35.66480 87 GLN A O 1
ATOM 1043 N N A ALA A 1 84 ? 15.19900 37.99400 31.40700 0.520 36.47543 88 ALA A N 1
ATOM 1044 N N C ALA A 1 84 ? 15.15300 38.11700 30.92300 0.480 36.80968 88 ALA A N 1
ATOM 1045 C CA A ALA A 1 84 ? 16.61100 38.26500 31.09900 0.520 36.92285 88 ALA A CA 1
ATOM 1046 C CA C ALA A 1 84 ? 16.60000 38.12200 31.02800 0.480 37.26499 88 ALA A CA 1
ATOM 1047 C C A ALA A 1 84 ? 17.65300 37.43500 31.87000 0.520 37.09392 88 ALA A C 1
ATOM 1048 C C C ALA A 1 84 ? 16.89500 37.47700 32.36700 0.480 37.24131 88 ALA A C 1
ATOM 1049 O O A ALA A 1 84 ? 18.83300 37.84700 31.87500 0.520 38.15194 88 ALA A O 1
ATOM 1050 O O C ALA A 1 84 ? 16.52300 38.00600 33.41200 0.480 38.21248 88 ALA A O 1
ATOM 1063 N N . GLY A 1 85 ? 17.24600 36.25800 32.37600 1.000 36.50438 89 GLY A N 1
ATOM 1064 C CA . GLY A 1 85 ? 17.88500 35.65200 33.51700 1.000 34.18568 89 GLY A CA 1
ATOM 1065 C C . GLY A 1 85 ? 17.33500 34.24200 33.56100 1.000 31.35902 89 GLY A C 1
ATOM 1066 O O . GLY A 1 85 ? 17.77200 33.40100 34.34900 1.000 31.72749 89 GLY A O 1
ATOM 1070 N N . LEU A 1 86 ? 16.36800 33.98600 32.67500 1.000 28.49289 90 LEU A N 1
ATOM 1071 C CA . LEU A 1 86 ? 15.83900 32.64700 32.49600 1.000 25.33988 90 LEU A CA 1
ATOM 1072 C C . LEU A 1 86 ? 16.95200 31.65400 32.19100 1.000 22.93170 90 LEU A C 1
ATOM 1073 O O . LEU A 1 86 ? 17.05500 30.60800 32.83700 1.000 22.83958 90 LEU A O 1
ATOM 1089 N N . LEU A 1 87 ? 17.78600 31.95100 31.19000 1.000 22.12634 91 LEU A N 1
ATOM 1090 C CA . LEU A 1 87 ? 18.75400 30.95000 30.74900 1.000 21.05516 91 LEU A CA 1
ATOM 1091 C C . LEU A 1 87 ? 19.73900 30.59800 31.85200 1.000 20.22085 91 LEU A C 1
ATOM 1092 O O . LEU A 1 87 ? 20.21200 29.45800 31.92000 1.000 19.03649 91 LEU A O 1
ATOM 1108 N N . ASP A 1 88 ? 20.04800 31.55600 32.72800 1.000 20.88671 92 ASP A N 1
ATOM 1109 C CA . ASP A 1 88 ? 20.97900 31.34400 33.82500 1.000 21.55785 92 ASP A CA 1
ATOM 1110 C C . ASP A 1 88 ? 20.34200 30.68300 35.04100 1.000 20.33928 92 ASP A C 1
ATOM 1111 O O . ASP A 1 88 ? 21.04400 30.43800 36.02700 1.000 21.29466 92 ASP A O 1
ATOM 1120 N N . THR A 1 89 ? 19.04700 30.41100 35.01900 1.000 20.08136 93 THR A N 1
ATOM 1121 C CA . THR A 1 89 ? 18.38100 29.91100 36.21400 1.000 19.27863 93 THR A CA 1
ATOM 1122 C C . THR A 1 89 ? 18.83200 28.48900 36.52300 1.000 17.63633 93 THR A C 1
ATOM 1123 O O . THR A 1 89 ? 18.73800 27.61500 35.65300 1.000 17.30207 93 THR A O 1
ATOM 1134 N N A PRO A 1 90 ? 19.34400 28.21800 37.72300 0.380 17.55474 94 PRO A N 1
ATOM 1135 N N B PRO A 1 90 ? 19.27000 28.19900 37.75200 0.620 17.37050 94 PRO A N 1
ATOM 1136 C CA A PRO A 1 90 ? 19.64200 26.83000 38.08800 0.380 17.55474 94 PRO A CA 1
ATOM 1137 C CA B PRO A 1 90 ? 19.68000 26.82500 38.08400 0.620 17.42314 94 PRO A CA 1
ATOM 1138 C C A PRO A 1 90 ? 18.35900 26.04700 38.29700 0.380 17.52579 94 PRO A C 1
ATOM 1139 C C B PRO A 1 90 ? 18.47700 25.97200 38.46700 0.620 17.18101 94 PRO A C 1
ATOM 1140 O O A PRO A 1 90 ? 17.38200 26.55000 38.86100 0.380 18.60749 94 PRO A O 1
ATOM 1141 O O B PRO A 1 90 ? 17.67600 26.35300 39.32800 0.620 17.67844 94 PRO A O 1
ATOM 1162 N N . ILE A 1 91 ? 18.37200 24.80600 37.82900 1.000 16.62568 95 ILE A N 1
ATOM 1163 C CA . ILE A 1 91 ? 17.26300 23.88000 38.00800 1.000 17.06520 95 ILE A CA 1
ATOM 1164 C C . ILE A 1 91 ? 17.78200 22.64000 38.71700 1.000 17.38366 95 ILE A C 1
ATOM 1165 O O . ILE A 1 91 ? 18.63400 21.91800 38.17900 1.000 17.79161 95 ILE A O 1
ATOM 1182 N N A ARG A 1 92 ? 17.26700 22.38700 39.91000 0.610 18.50222 96 ARG A N 1
ATOM 1183 N N B ARG A 1 92 ? 17.25600 22.37200 39.90600 0.390 18.27851 96 ARG A N 1
ATOM 1184 C CA A ARG A 1 92 ? 17.53000 21.13900 40.60100 0.610 18.70224 96 ARG A CA 1
ATOM 1185 C CA B ARG A 1 92 ? 17.54400 21.13600 40.61600 0.390 18.52064 96 ARG A CA 1
ATOM 1186 C C A ARG A 1 92 ? 16.41700 20.15200 40.27700 0.610 18.12586 96 ARG A C 1
ATOM 1187 C C B ARG A 1 92 ? 16.39700 20.15100 40.42100 0.390 17.95478 96 ARG A C 1
ATOM 1188 O O A ARG A 1 92 ? 15.29300 20.54000 39.93900 0.610 19.73131 96 ARG A O 1
ATOM 1189 O O B ARG A 1 92 ? 15.22700 20.53900 40.35400 0.390 19.02597 96 ARG A O 1
ATOM 1230 N N . TYR A 1 93 ? 16.73900 18.86700 40.36800 1.000 16.35722 97 TYR A N 1
ATOM 1231 C CA . TYR A 1 93 ? 15.77400 17.82600 40.05700 1.000 16.34670 97 TYR A CA 1
ATOM 1232 C C . TYR A 1 93 ? 16.13000 16.57000 40.83000 1.000 16.83360 97 TYR A C 1
ATOM 1233 O O . TYR A 1 93 ? 17.28400 16.35700 41.20500 1.000 17.38893 97 TYR A O 1
ATOM 1252 N N . GLY A 1 94 ? 15.11000 15.74100 41.08000 1.000 18.40747 98 GLY A N 1
ATOM 1253 C CA . GLY A 1 94 ? 15.30500 14.49800 41.78800 1.000 18.57328 98 GLY A CA 1
ATOM 1254 C C . GLY A 1 94 ? 15.51400 13.32200 40.86000 1.000 17.43630 98 GLY A C 1
ATOM 1255 O O . GLY A 1 94 ? 15.36800 13.40300 39.63800 1.000 17.41525 98 GLY A O 1
ATOM 1259 N N . LYS A 1 95 ? 15.87400 12.19400 41.46600 1.000 18.28640 99 LYS A N 1
ATOM 1260 C CA . LYS A 1 95 ? 16.08400 10.99000 40.67800 1.000 19.79448 99 LYS A CA 1
ATOM 1261 C C . LYS A 1 95 ? 14.83100 10.62800 39.90100 1.000 20.38665 99 LYS A C 1
ATOM 1262 O O . LYS A 1 95 ? 14.92300 10.08800 38.79500 1.000 20.30770 99 LYS A O 1
ATOM 1281 N N . ASN A 1 96 ? 13.65200 10.95100 40.44600 1.000 20.97883 100 ASN A N 1
ATOM 1282 C CA . ASN A 1 96 ? 12.40600 10.64200 39.75200 1.000 22.64482 100 ASN A CA 1
ATOM 1283 C C . ASN A 1 96 ? 12.25100 11.41500 38.44500 1.000 22.32636 100 ASN A C 1
ATOM 1284 O O . ASN A 1 96 ? 11.42100 11.03400 37.61500 1.000 24.09763 100 ASN A O 1
ATOM 1295 N N . ALA A 1 97 ? 13.03300 12.47200 38.23300 1.000 21.28413 101 ALA A N 1
ATOM 1296 C CA . ALA A 1 97 ? 12.99300 13.18600 36.96400 1.000 20.51825 101 ALA A CA 1
ATOM 1297 C C . ALA A 1 97 ? 13.81000 12.50300 35.87500 1.000 19.01544 101 ALA A C 1
ATOM 1298 O O . ALA A 1 97 ? 13.63200 12.82300 34.69100 1.000 19.89449 101 ALA A O 1
ATOM 1305 N N A LEU A 1 98 ? 14.64000 11.51000 36.21800 0.550 18.20218 102 LEU A N 1
ATOM 1306 N N B LEU A 1 98 ? 14.74400 11.64800 36.24600 0.450 18.50485 102 LEU A N 1
ATOM 1307 C CA A LEU A 1 98 ? 15.62500 10.94700 35.28300 0.550 18.22587 102 LEU A CA 1
ATOM 1308 C CA B LEU A 1 98 ? 15.48000 10.91700 35.23700 0.450 18.28377 102 LEU A CA 1
ATOM 1309 C C A LEU A 1 98 ? 15.07500 9.72900 34.54000 0.550 18.56802 102 LEU A C 1
ATOM 1310 C C B LEU A 1 98 ? 14.50300 9.99600 34.52400 0.450 19.15493 102 LEU A C 1
ATOM 1311 O O A LEU A 1 98 ? 15.34900 8.57100 34.86000 0.550 19.16809 102 LEU A O 1
ATOM 1312 O O B LEU A 1 98 ? 13.71300 9.28800 35.15400 0.450 19.90502 102 LEU A O 1
ATOM 1343 N N A VAL A 1 99 ? 14.34500 10.00400 33.47200 0.550 18.33904 103 VAL A N 1
ATOM 1344 N N B VAL A 1 99 ? 14.48900 10.08600 33.20700 0.450 19.56550 103 VAL A N 1
ATOM 1345 C CA A VAL A 1 99 ? 13.79100 8.93700 32.64200 0.550 17.97058 103 VAL A CA 1
ATOM 1346 C CA B VAL A 1 99 ? 13.75700 9.13600 32.37800 0.450 18.86279 103 VAL A CA 1
ATOM 1347 C C A VAL A 1 99 ? 14.86000 8.37100 31.70600 0.550 17.25207 103 VAL A C 1
ATOM 1348 C C B VAL A 1 99 ? 14.81700 8.46700 31.51400 0.450 18.02058 103 VAL A C 1
ATOM 1349 O O A VAL A 1 99 ? 15.96200 8.93500 31.59200 0.550 17.52842 103 VAL A O 1
ATOM 1350 O O B VAL A 1 99 ? 15.91100 9.03300 31.32400 0.450 18.25745 103 VAL A O 1
ATOM 1375 N N . PRO A 1 100 ? 14.57900 7.25200 31.03200 1.000 17.59685 104 PRO A N 1
ATOM 1376 C CA . PRO A 1 100 ? 15.58300 6.62600 30.16700 1.000 17.92320 104 PRO A CA 1
ATOM 1377 C C . PRO A 1 100 ? 16.07700 7.57300 29.08600 1.000 16.60199 104 PRO A C 1
ATOM 1378 O O . PRO A 1 100 ? 15.33300 8.40000 28.55400 1.000 16.58883 104 PRO A O 1
ATOM 1389 N N . TRP A 1 101 ? 17.36000 7.43300 28.77100 1.000 16.22300 105 TRP A N 1
ATOM 1390 C CA . TRP A 1 101 ? 18.08100 8.27900 27.82700 1.000 15.72820 105 TRP A CA 1
ATOM 1391 C C . TRP A 1 101 ? 18.10900 9.73900 28.28600 1.000 14.86494 105 TRP A C 1
ATOM 1392 O O . TRP A 1 101 ? 17.53200 10.64000 27.68400 1.000 15.64398 105 TRP A O 1
ATOM 1413 N N . SER A 1 102 ? 18.85200 9.94000 29.36700 1.000 13.70164 106 SER A N 1
ATOM 1414 C CA . SER A 1 102 ? 19.14000 11.26000 29.92700 1.000 14.38857 106 SER A CA 1
ATOM 1415 C C . SER A 1 102 ? 20.64700 11.34900 30.15100 1.000 14.81230 106 SER A C 1
ATOM 1416 O O . SER A 1 102 ? 21.12500 11.43800 31.28300 1.000 15.37290 106 SER A O 1
ATOM 1425 N N . PRO A 1 103 ? 21.43100 11.29300 29.07400 1.000 15.32289 107 PRO A N 1
ATOM 1426 C CA . PRO A 1 103 ? 22.88300 11.11000 29.22800 1.000 15.93612 107 PRO A CA 1
ATOM 1427 C C . PRO A 1 103 ? 23.59800 12.27600 29.87900 1.000 15.75715 107 PRO A C 1
ATOM 1428 O O . PRO A 1 103 ? 24.64000 12.06200 30.51200 1.000 17.51789 107 PRO A O 1
ATOM 1439 N N . ILE A 1 104 ? 23.11000 13.49800 29.72200 1.000 13.95694 108 ILE A N 1
ATOM 1440 C CA . ILE A 1 104 ? 23.73500 14.64500 30.36800 1.000 14.07274 108 ILE A CA 1
ATOM 1441 C C . ILE A 1 104 ? 23.14900 14.87200 31.75000 1.000 13.70954 108 ILE A C 1
ATOM 1442 O O . ILE A 1 104 ? 23.88200 14.98300 32.74100 1.000 13.64374 108 ILE A O 1
ATOM 1458 N N A SER A 1 105 ? 21.82400 14.93200 31.86600 0.710 14.12538 109 SER A N 1
ATOM 1459 N N B SER A 1 105 ? 21.80900 14.92900 31.82800 0.290 13.77797 109 SER A N 1
ATOM 1460 C CA A SER A 1 105 ? 21.24800 15.29100 33.15200 0.710 14.30961 109 SER A CA 1
ATOM 1461 C CA B SER A 1 105 ? 21.12500 15.20300 33.08900 0.290 13.85166 109 SER A CA 1
ATOM 1462 C C A SER A 1 105 ? 21.53900 14.25100 34.22900 0.710 13.87008 109 SER A C 1
ATOM 1463 C C B SER A 1 105 ? 21.58000 14.26400 34.19300 0.290 13.76744 109 SER A C 1
ATOM 1464 O O A SER A 1 105 ? 21.57400 14.59800 35.41700 0.710 13.84640 109 SER A O 1
ATOM 1465 O O B SER A 1 105 ? 21.73300 14.67500 35.35000 0.290 13.70427 109 SER A O 1
ATOM 1480 N N . GLU A 1 106 ? 21.76800 12.98900 33.86400 1.000 14.12801 110 GLU A N 1
ATOM 1481 C CA . GLU A 1 106 ? 22.13100 12.01300 34.88900 1.000 15.43606 110 GLU A CA 1
ATOM 1482 C C . GLU A 1 106 ? 23.48300 12.32600 35.52500 1.000 14.72808 110 GLU A C 1
ATOM 1483 O O . GLU A 1 106 ? 23.72400 11.93800 36.66800 1.000 15.24920 110 GLU A O 1
ATOM 1496 N N A LYS A 1 107 ? 24.36700 13.02500 34.80900 0.510 14.05958 111 LYS A N 1
ATOM 1497 N N B LYS A 1 107 ? 24.37000 13.02000 34.80800 0.490 13.92535 111 LYS A N 1
ATOM 1498 C CA A LYS A 1 107 ? 25.69200 13.36300 35.32800 0.510 14.26750 111 LYS A CA 1
ATOM 1499 C CA B LYS A 1 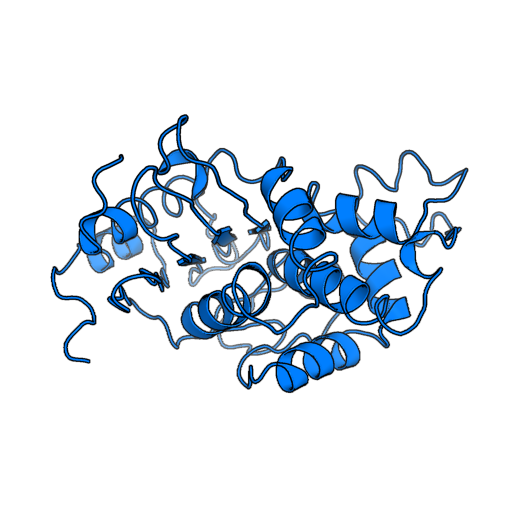107 ? 25.68700 13.35700 35.34600 0.490 14.02010 111 LYS A CA 1
ATOM 1500 C C A LYS A 1 107 ? 25.67500 14.58500 36.23900 0.510 14.04905 111 LYS A C 1
ATOM 1501 C C B LYS A 1 107 ? 25.64800 14.54200 36.30000 0.490 13.86482 111 LYS A C 1
ATOM 1502 O O A LYS A 1 107 ? 26.69500 14.87100 36.88900 0.510 14.51227 111 LYS A O 1
ATOM 1503 O O B LYS A 1 107 ? 26.62800 14.76800 37.02900 0.490 14.09643 111 LYS A O 1
ATOM 1540 N N . TYR A 1 108 ? 24.54000 15.28700 36.32100 1.000 14.08327 112 TYR A N 1
ATOM 1541 C CA . TYR A 1 108 ? 24.38400 16.47800 37.14200 1.000 13.64637 112 TYR A CA 1
ATOM 1542 C C . TYR A 1 108 ? 23.20900 16.33700 38.10500 1.000 13.88851 112 TYR A C 1
ATOM 1543 O O . TYR A 1 108 ? 22.74600 17.33200 38.66900 1.000 14.14117 112 TYR A O 1
ATOM 1562 N N . LEU A 1 109 ? 22.74000 15.10600 38.32500 1.000 14.78335 113 LEU A N 1
ATOM 1563 C CA . LEU A 1 109 ? 21.63700 14.88400 39.25700 1.000 14.98864 113 LEU A CA 1
ATOM 1564 C C . LEU A 1 109 ? 21.92800 15.50000 40.61700 1.000 14.65965 113 LEU A C 1
ATOM 1565 O O . LEU A 1 109 ? 21.04500 16.11000 41.24000 1.000 15.13339 113 LEU A O 1
ATOM 1581 N N . THR A 1 110 ? 23.15300 15.32500 41.12100 1.000 14.74914 114 THR A N 1
ATOM 1582 C CA . THR A 1 110 ? 23.48000 15.78000 42.46100 1.000 14.75966 114 THR A CA 1
ATOM 1583 C C . THR A 1 110 ? 23.83900 17.25600 42.51100 1.000 14.40436 114 THR A C 1
ATOM 1584 O O . THR A 1 110 ? 24.13700 17.76500 43.59800 1.000 15.39921 114 THR A O 1
ATOM 1595 N N . THR A 1 111 ? 23.84500 17.94700 41.37300 1.000 14.02010 115 THR A N 1
ATOM 1596 C CA . THR A 1 111 ? 24.22200 19.35000 41.32500 1.000 13.83061 115 THR A CA 1
ATOM 1597 C C . THR A 1 111 ? 23.16300 20.27300 40.73200 1.000 13.99115 115 THR A C 1
ATOM 1598 O O . THR A 1 111 ? 23.14400 21.45900 41.08100 1.000 15.38342 115 THR A O 1
ATOM 1609 N N . GLY A 1 112 ? 22.32000 19.78100 39.82900 1.000 13.70691 116 GLY A N 1
ATOM 1610 C CA . GLY A 1 112 ? 21.46900 20.62800 39.01800 1.000 14.49647 116 GLY A CA 1
ATOM 1611 C C . GLY A 1 112 ? 22.18700 21.14200 37.77600 1.000 13.98326 116 GLY A C 1
ATOM 1612 O O . GLY A 1 112 ? 23.39900 20.97800 37.60100 1.000 14.18328 116 GLY A O 1
ATOM 1616 N N A MET A 1 113 ? 21.40700 21.79100 36.90800 0.370 14.37804 117 MET A N 1
ATOM 1617 N N B MET A 1 113 ? 21.40100 21.75800 36.88100 0.630 13.66480 117 MET A N 1
ATOM 1618 C CA A MET A 1 113 ? 21.90600 22.38900 35.67600 0.370 15.04917 117 MET A CA 1
ATOM 1619 C CA B MET A 1 113 ? 21.87600 22.33000 35.61900 0.630 13.82797 117 MET A CA 1
ATOM 1620 C C A MET A 1 113 ? 21.09700 23.64300 35.39200 0.370 14.38330 117 MET A C 1
ATOM 1621 C C B MET A 1 113 ? 21.09700 23.61700 35.36900 0.630 13.60689 117 MET A C 1
ATOM 1622 O O A MET A 1 113 ? 19.96600 23.78700 35.86300 0.370 14.98074 117 MET A O 1
ATOM 1623 O O B MET A 1 113 ? 19.97100 23.76500 35.84400 0.630 14.58333 117 MET A O 1
ATOM 1650 N N . THR A 1 114 ? 21.66500 24.54100 34.59500 1.000 13.94641 118 THR A N 1
ATOM 1651 C CA . THR A 1 114 ? 20.91900 25.74000 34.24000 1.000 13.62005 118 THR A CA 1
ATOM 1652 C C . THR A 1 114 ? 19.91900 25.44300 33.11400 1.000 13.39634 118 THR A C 1
ATOM 1653 O O . THR A 1 114 ? 20.02900 24.45000 32.39000 1.000 13.15684 118 THR A O 1
ATOM 1665 N N . VAL A 1 115 ? 18.96100 26.35800 32.94800 1.000 13.90956 119 VAL A N 1
ATOM 1666 C CA . VAL A 1 115 ? 18.00000 26.25800 31.84500 1.000 13.85429 119 VAL A CA 1
ATOM 1667 C C . VAL A 1 115 ? 18.72000 26.18300 30.50400 1.000 13.73059 119 VAL A C 1
ATOM 1668 O O . VAL A 1 115 ? 18.35600 25.38000 29.63700 1.000 14.04116 119 VAL A O 1
ATOM 1681 N N . ALA A 1 116 ? 19.75000 27.01400 30.30600 1.000 14.35962 120 ALA A N 1
ATOM 1682 C CA . ALA A 1 116 ? 20.51600 26.95100 29.06100 1.000 14.12275 120 ALA A CA 1
ATOM 1683 C C . ALA A 1 116 ? 21.16800 25.58600 28.88900 1.000 13.56742 120 ALA A C 1
ATOM 1684 O O . ALA A 1 116 ? 21.19300 25.02900 27.78200 1.000 13.84903 120 ALA A O 1
ATOM 1691 N N . GLU A 1 117 ? 21.74500 25.04800 29.97000 1.000 13.40687 121 GLU A N 1
ATOM 1692 C CA . GLU A 1 117 ? 22.38100 23.73800 29.87800 1.000 13.36213 121 GLU A CA 1
ATOM 1693 C C . GLU A 1 117 ? 21.37100 22.64100 29.58000 1.000 12.74100 121 GLU A C 1
ATOM 1694 O O . GLU A 1 117 ? 21.66300 21.71700 28.80900 1.000 13.10420 121 GLU A O 1
ATOM 1706 N N . LEU A 1 118 ? 20.19600 22.70300 30.21000 1.000 12.42254 122 LEU A N 1
ATOM 1707 C CA . LEU A 1 118 ? 19.15500 21.72900 29.88900 1.000 12.38306 122 LEU A CA 1
ATOM 1708 C C . LEU A 1 118 ? 18.74700 21.83500 28.43000 1.000 12.40938 122 LEU A C 1
ATOM 1709 O O . LEU A 1 118 ? 18.51600 20.81900 27.77500 1.000 12.04355 122 LEU A O 1
ATOM 1725 N N . SER A 1 119 ? 18.66000 23.06100 27.91500 1.000 12.66468 123 SER A N 1
ATOM 1726 C CA . SER A 1 119 ? 18.27600 23.26000 26.51900 1.000 12.91471 123 SER A CA 1
ATOM 1727 C C . SER A 1 119 ? 19.32600 22.67800 25.57800 1.000 12.59888 123 SER A C 1
ATOM 1728 O O . SER A 1 119 ? 18.99300 21.97200 24.61800 1.000 12.64625 123 SER A O 1
ATOM 1736 N N . ALA A 1 120 ? 20.60600 22.95200 25.84900 1.000 12.84628 124 ALA A N 1
ATOM 1737 C CA . ALA A 1 120 ? 21.67200 22.36800 25.04600 1.000 13.23580 124 ALA A CA 1
ATOM 1738 C C . ALA A 1 120 ? 21.63900 20.84700 25.10900 1.000 12.80943 124 ALA A C 1
ATOM 1739 O O . ALA A 1 120 ? 21.86600 20.17900 24.09500 1.000 13.59637 124 ALA A O 1
ATOM 1746 N N . ALA A 1 121 ? 21.38200 20.27600 26.29400 1.000 12.77785 125 ALA A N 1
ATOM 1747 C CA . ALA A 1 121 ? 21.35500 18.82200 26.41500 1.000 12.48571 125 ALA A CA 1
ATOM 1748 C C . ALA A 1 121 ? 20.18600 18.22800 25.64000 1.000 11.98038 125 ALA A C 1
ATOM 1749 O O . ALA A 1 121 ? 20.32500 17.17500 25.00700 1.000 11.91985 125 ALA A O 1
ATOM 1756 N N . ALA A 1 122 ? 19.01200 18.86200 25.73700 1.000 11.87774 126 ALA A N 1
ATOM 1757 C CA . ALA A 1 122 ? 17.84300 18.40500 24.99100 1.000 11.99618 126 ALA A CA 1
ATOM 1758 C C . ALA A 1 122 ? 18.12700 18.41800 23.49300 1.000 11.54086 126 ALA A C 1
ATOM 1759 O O . ALA A 1 122 ? 17.72900 17.49200 22.77500 1.000 11.83563 126 ALA A O 1
ATOM 1766 N N . VAL A 1 123 ? 18.78700 19.46700 22.99800 1.000 11.43558 127 VAL A N 1
ATOM 1767 C CA . VAL A 1 123 ? 19.05700 19.56500 21.56200 1.000 11.41716 127 VAL A CA 1
ATOM 1768 C C . VAL A 1 123 ? 20.17200 18.61600 21.14800 1.000 11.95933 127 VAL A C 1
ATOM 1769 O O . VAL A 1 123 ? 20.04700 17.89300 20.16100 1.000 12.58309 127 VAL A O 1
ATOM 1782 N N . GLN A 1 124 ? 21.30200 18.63800 21.87000 1.000 12.09619 128 GLN A N 1
ATOM 1783 C CA . GLN A 1 124 ? 22.54500 18.06200 21.36200 1.000 12.51729 128 GLN A CA 1
ATOM 1784 C C . GLN A 1 124 ? 22.75400 16.61100 21.75400 1.000 12.63836 128 GLN A C 1
ATOM 1785 O O . GLN A 1 124 ? 23.56200 15.92000 21.11100 1.000 13.08052 128 GLN A O 1
ATOM 1799 N N . TYR A 1 125 ? 22.05500 16.14900 22.79300 1.000 12.76732 129 TYR A N 1
ATOM 1800 C CA . TYR A 1 125 ? 22.10100 14.76400 23.24600 1.000 12.90944 129 TYR A CA 1
ATOM 1801 C C . TYR A 1 125 ? 20.70900 14.15800 23.31100 1.000 12.42517 129 TYR A C 1
ATOM 1802 O O . TYR A 1 125 ? 20.56600 13.00900 23.72700 1.000 13.19106 129 TYR A O 1
ATOM 1820 N N A SER A 1 126 ? 19.67200 14.89000 22.90000 0.180 12.19620 130 SER A N 1
ATOM 1821 N N B SER A 1 126 ? 19.68100 14.90400 22.91400 0.820 11.74615 130 SER A N 1
ATOM 1822 C CA A SER A 1 126 ? 18.29800 14.38800 22.95200 0.180 12.05934 130 SER A CA 1
ATOM 1823 C CA B SER A 1 126 ? 18.31100 14.40800 22.94000 0.820 11.58560 130 SER A CA 1
ATOM 1824 C C A SER A 1 126 ? 17.90000 13.98100 24.37000 0.180 12.10671 130 SER A C 1
ATOM 1825 C C B SER A 1 126 ? 17.89000 14.00100 24.35400 0.820 12.06724 130 SER A C 1
ATOM 1826 O O A SER A 1 126 ? 17.13300 13.03600 24.56600 0.180 12.12777 130 SER A O 1
ATOM 1827 O O B SER A 1 126 ? 17.10000 13.07800 24.53900 0.820 12.41728 130 SER A O 1
ATOM 1842 N N . ASP A 1 127 ? 18.42200 14.68900 25.36800 1.000 12.12514 131 ASP A N 1
ATOM 1843 C CA . ASP A 1 127 ? 18.23400 14.30200 26.76500 1.000 12.01197 131 ASP A CA 1
ATOM 1844 C C . ASP A 1 127 ? 16.76800 14.39300 27.18100 1.000 11.89353 131 ASP A C 1
ATOM 1845 O O . ASP A 1 127 ? 16.15500 15.46300 27.10400 1.000 12.10145 131 ASP A O 1
ATOM 1854 N N . ASN A 1 128 ? 16.22600 13.26700 27.65500 1.000 11.69614 132 ASN A N 1
ATOM 1855 C CA . ASN A 1 128 ? 14.79600 13.19700 27.95600 1.000 12.08566 132 ASN A CA 1
ATOM 1856 C C . ASN A 1 128 ? 14.42100 13.90000 29.25600 1.000 12.47518 132 ASN A C 1
ATOM 1857 O O . ASN A 1 128 ? 13.40700 14.60100 29.30500 1.000 12.93839 132 ASN A O 1
ATOM 1868 N N . ALA A 1 129 ? 15.20100 13.72000 30.32500 1.000 12.06197 133 ALA A N 1
ATOM 1869 C CA . ALA A 1 129 ? 14.90000 14.43600 31.56300 1.000 12.60677 133 ALA A CA 1
ATOM 1870 C C . ALA A 1 129 ? 14.94800 15.93800 31.33200 1.000 12.21199 133 ALA A C 1
ATOM 1871 O O . ALA A 1 129 ? 14.08400 16.68400 31.80500 1.000 12.78048 133 ALA A O 1
ATOM 1878 N N . ALA A 1 130 ? 15.94600 16.40300 30.57700 1.000 12.04355 134 ALA A N 1
ATOM 1879 C CA . ALA A 1 130 ? 16.03200 17.82700 30.28300 1.000 12.20673 134 ALA A CA 1
ATOM 1880 C C . ALA A 1 130 ? 14.80700 18.29600 29.52600 1.000 12.29095 134 ALA A C 1
ATOM 1881 O O . ALA A 1 130 ? 14.26800 19.36700 29.80600 1.000 12.76469 134 ALA A O 1
ATOM 1888 N N . ALA A 1 131 ? 14.37400 17.51500 28.54400 1.000 12.15409 135 ALA A N 1
ATOM 1889 C CA . ALA A 1 131 ? 13.20100 17.89300 27.76900 1.000 12.29095 135 ALA A CA 1
ATOM 1890 C C . ALA A 1 131 ? 11.96400 18.00000 28.65500 1.000 12.30674 135 ALA A C 1
ATOM 1891 O O . ALA A 1 131 ? 11.19000 18.95400 28.52200 1.000 12.84365 135 ALA A O 1
ATOM 1898 N N . ASN A 1 132 ? 11.75800 17.04400 29.56500 1.000 12.53308 136 ASN A N 1
ATOM 1899 C CA . ASN A 1 132 ? 10.56900 17.12000 30.41100 1.000 12.78311 136 ASN A CA 1
ATOM 1900 C C . ASN A 1 132 ? 10.64700 18.30800 31.36000 1.000 13.41740 136 ASN A C 1
ATOM 1901 O O . ASN A 1 132 ? 9.62600 18.95400 31.62600 1.000 14.03589 136 ASN A O 1
ATOM 1912 N N . LEU A 1 133 ? 11.84300 18.60900 31.88900 1.000 13.24106 137 LEU A N 1
ATOM 1913 C CA . LEU A 1 133 ? 11.98600 19.76500 32.77600 1.000 13.94641 137 LEU A CA 1
ATOM 1914 C C . LEU A 1 133 ? 11.67100 21.06000 32.03500 1.000 13.86482 137 LEU A C 1
ATOM 1915 O O . LEU A 1 133 ? 10.97700 21.94000 32.56100 1.000 15.32026 137 LEU A O 1
ATOM 1931 N N . LEU A 1 134 ? 12.14300 21.18000 30.79700 1.000 13.43056 138 LEU A N 1
ATOM 1932 C CA . LEU A 1 134 ? 11.87000 22.38700 30.03300 1.000 13.28844 138 LEU A CA 1
ATOM 1933 C C . LEU A 1 134 ? 10.40700 22.46200 29.60800 1.000 13.52004 138 LEU A C 1
ATOM 1934 O O . LEU A 1 134 ? 9.81900 23.54700 29.59700 1.000 14.07800 138 LEU A O 1
ATOM 1950 N N . LEU A 1 135 ? 9.80400 21.32600 29.25200 1.000 12.98050 139 LEU A N 1
ATOM 1951 C CA . LEU A 1 135 ? 8.37000 21.32900 28.96400 1.000 14.55701 139 LEU A CA 1
ATOM 1952 C C . LEU A 1 135 ? 7.58600 21.88300 30.14800 1.000 15.41764 139 LEU A C 1
ATOM 1953 O O . LEU A 1 135 ? 6.66800 22.69600 29.97900 1.000 15.99665 139 LEU A O 1
ATOM 1969 N N . LYS A 1 136 ? 7.94900 21.46900 31.36200 1.000 16.45197 140 LYS A N 1
ATOM 1970 C CA . LYS A 1 136 ? 7.26700 21.98500 32.54300 1.000 19.49181 140 LYS A CA 1
ATOM 1971 C C . LYS A 1 136 ? 7.40000 23.50000 32.62400 1.000 20.01819 140 LYS A C 1
ATOM 1972 O O . LYS A 1 136 ? 6.42900 24.20000 32.93800 1.000 20.93146 140 LYS A O 1
ATOM 1991 N N . GLU A 1 137 ? 8.58900 24.02700 32.31600 1.000 20.71564 141 GLU A N 1
ATOM 1992 C CA . GLU A 1 137 ? 8.79600 25.47000 32.35400 1.000 22.38163 141 GLU A CA 1
ATOM 1993 C C . GLU A 1 137 ? 7.83400 26.20400 31.43000 1.000 21.17886 141 GLU A C 1
ATOM 1994 O O . GLU A 1 137 ? 7.40400 27.32100 31.74000 1.000 22.46059 141 GLU A O 1
ATOM 2006 N N . LEU A 1 138 ? 7.50200 25.60400 30.28400 1.000 19.15230 142 LEU A N 1
ATOM 2007 C CA . LEU A 1 138 ? 6.66900 26.23600 29.26800 1.000 18.88647 142 LEU A CA 1
ATOM 2008 C C . LEU A 1 138 ? 5.17800 25.98900 29.45600 1.000 17.85477 142 LEU A C 1
ATOM 2009 O O . LEU A 1 138 ? 4.38000 26.47600 28.64500 1.000 19.51023 142 LEU A O 1
ATOM 2025 N N . GLY A 1 139 ? 4.78000 25.23500 30.47200 1.000 17.22312 143 GLY A N 1
ATOM 2026 C CA . GLY A 1 139 ? 3.38900 24.86800 30.61900 1.000 17.37050 143 GLY A CA 1
ATOM 2027 C C . GLY A 1 139 ? 2.99600 23.60400 29.89300 1.000 17.25207 143 GLY A C 1
ATOM 2028 O O . GLY A 1 139 ? 1.81400 23.42300 29.56900 1.000 20.09188 143 GLY A O 1
ATOM 2032 N N . GLY A 1 140 ? 3.94300 22.72700 29.61500 1.000 14.38330 144 GLY A N 1
ATOM 2033 C CA . GLY A 1 140 ? 3.64400 21.41500 29.11600 1.000 13.47793 144 GLY A CA 1
ATOM 2034 C C . GLY A 1 140 ? 3.53000 21.38100 27.61000 1.000 12.58046 144 GLY A C 1
ATOM 2035 O O . GLY A 1 140 ? 3.79900 22.36500 26.91300 1.000 12.66204 144 GLY A O 1
ATOM 2039 N N . PRO A 1 141 ? 3.11800 20.22400 27.08300 1.000 12.85417 145 PRO A N 1
ATOM 2040 C CA . PRO A 1 141 ? 2.93100 20.09500 25.62400 1.000 12.91207 145 PRO A CA 1
ATOM 2041 C C . PRO A 1 141 ? 2.06900 21.18300 25.00400 1.000 12.47518 145 PRO A C 1
ATOM 2042 O O . PRO A 1 141 ? 2.36000 21.63600 23.88900 1.000 11.85668 145 PRO A O 1
ATOM 2053 N N . ALA A 1 142 ? 1.00600 21.61700 25.68600 1.000 12.50939 146 ALA A N 1
ATOM 2054 C CA . ALA A 1 142 ? 0.18400 22.68000 25.12400 1.000 12.65415 146 ALA A CA 1
ATOM 2055 C C . ALA A 1 142 ? 0.93200 24.00500 25.06400 1.000 12.41201 146 ALA A C 1
ATOM 2056 O O . ALA A 1 142 ? 0.68200 24.81100 24.16200 1.000 12.75679 146 ALA A O 1
ATOM 2063 N N . GLY A 1 143 ? 1.84100 24.25400 26.01000 1.000 12.25936 147 GLY A N 1
ATOM 2064 C CA . GLY A 1 143 ? 2.62000 25.47700 25.95000 1.000 12.79627 147 GLY A CA 1
ATOM 2065 C C . GLY A 1 143 ? 3.59200 25.49700 24.78200 1.000 12.03829 147 GLY A C 1
ATOM 2066 O O . GLY A 1 143 ? 3.76800 26.52700 24.12900 1.000 12.95418 147 GLY A O 1
ATOM 2070 N N . LEU A 1 144 ? 4.23200 24.36200 24.49500 1.000 11.83826 148 LEU A N 1
ATOM 2071 C CA . LEU A 1 144 ? 5.07700 24.31500 23.30000 1.000 11.33820 148 LEU A CA 1
ATOM 2072 C C . LEU A 1 144 ? 4.23000 24.45500 22.03600 1.000 11.31188 148 LEU A C 1
ATOM 2073 O O . LEU A 1 144 ? 4.60600 25.16800 21.09800 1.000 11.67508 148 LEU A O 1
ATOM 2089 N N . THR A 1 145 ? 3.08100 23.78000 21.99200 1.000 10.95658 149 THR A N 1
ATOM 2090 C CA . THR A 1 145 ? 2.18000 23.92700 20.85000 1.000 10.96447 149 THR A CA 1
ATOM 2091 C C . THR A 1 145 ? 1.78700 25.38500 20.66100 1.000 11.27767 149 THR A C 1
ATOM 2092 O O . THR A 1 145 ? 1.78100 25.88700 19.53400 1.000 11.38821 149 THR A O 1
ATOM 2103 N N . ALA A 1 146 ? 1.46800 26.07900 21.75200 1.000 11.44874 150 ALA A N 1
ATOM 2104 C CA . ALA A 1 146 ? 1.13000 27.49100 21.65600 1.000 12.35411 150 ALA A CA 1
ATOM 2105 C C . ALA A 1 146 ? 2.27400 28.31200 21.07600 1.000 12.25936 150 ALA A C 1
ATOM 2106 O O . ALA A 1 146 ? 2.04800 29.23600 20.29600 1.000 12.83312 150 ALA A O 1
ATOM 2113 N N . PHE A 1 147 ? 3.51400 28.02300 21.47200 1.000 12.45676 151 PHE A N 1
ATOM 2114 C CA . PHE A 1 147 ? 4.63300 28.74500 20.87000 1.000 12.39096 151 PHE A CA 1
ATOM 2115 C C . PHE A 1 147 ? 4.66800 28.53300 19.35900 1.000 12.16198 151 PHE A C 1
ATOM 2116 O O . PHE A 1 147 ? 4.85500 29.48100 18.58800 1.000 12.46202 151 PHE A O 1
ATOM 2133 N N . MET A 1 148 ? 4.48700 27.29200 18.92200 1.000 11.55665 152 MET A N 1
ATOM 2134 C CA . MET A 1 148 ? 4.50000 27.02000 17.48800 1.000 10.96710 152 MET A CA 1
ATOM 2135 C C . MET A 1 148 ? 3.36000 27.73800 16.77500 1.000 11.18555 152 MET A C 1
ATOM 2136 O O . MET A 1 148 ? 3.55500 28.29800 15.69500 1.000 11.71456 152 MET A O 1
ATOM 2150 N N . ARG A 1 149 ? 2.17500 27.78700 17.38700 1.000 11.18818 153 ARG A N 1
ATOM 2151 C CA . ARG A 1 149 ? 1.09200 28.57500 16.79900 1.000 12.00933 153 ARG A CA 1
ATOM 2152 C C . ARG A 1 149 ? 1.48000 30.04500 16.67400 1.000 12.24357 153 ARG A C 1
ATOM 2153 O O . ARG A 1 149 ? 1.11800 30.71600 15.69500 1.000 13.01472 153 ARG A O 1
ATOM 2174 N N . SER A 1 150 ? 2.21800 30.57200 17.66000 1.000 12.40412 154 SER A N 1
ATOM 2175 C CA . SER A 1 150 ? 2.57100 31.98500 17.66900 1.000 13.85692 154 SER A CA 1
ATOM 2176 C C . SER A 1 150 ? 3.51100 32.36300 16.53100 1.000 13.56478 154 SER A C 1
ATOM 2177 O O . SER A 1 150 ? 3.59400 33.54800 16.19800 1.000 15.43343 154 SER A O 1
ATOM 2185 N N . ILE A 1 151 ? 4.22300 31.40100 15.94300 1.000 13.13315 155 ILE A N 1
ATOM 2186 C CA . ILE A 1 151 ? 5.07900 31.67600 14.79400 1.000 13.36213 155 ILE A CA 1
ATOM 2187 C C . ILE A 1 151 ? 4.38900 31.32300 13.48200 1.000 13.50688 155 ILE A C 1
ATOM 2188 O O . ILE A 1 151 ? 5.01200 31.39800 12.41900 1.000 14.59912 155 ILE A O 1
ATOM 2204 N N . GLY A 1 152 ? 3.11400 30.94500 13.53200 1.000 12.98314 156 GLY A N 1
ATOM 2205 C CA . GLY A 1 152 ? 2.34300 30.65800 12.34400 1.000 12.98577 156 GLY A CA 1
ATOM 2206 C C . GLY A 1 152 ? 2.28300 29.20500 11.93200 1.000 12.46992 156 GLY A C 1
ATOM 2207 O O . GLY A 1 152 ? 1.81700 28.91700 10.82300 1.000 14.52016 156 GLY A O 1
ATOM 2211 N N . ASP A 1 153 ? 2.69100 28.28000 12.78900 1.000 11.04343 157 ASP A N 1
ATOM 2212 C CA . ASP A 1 153 ? 2.64600 26.85400 12.47900 1.000 10.42757 157 ASP A CA 1
ATOM 2213 C C . ASP A 1 153 ? 1.33300 26.30900 13.02400 1.000 11.07238 157 ASP A C 1
ATOM 2214 O O . ASP A 1 153 ? 1.15000 26.23300 14.24400 1.000 11.51191 157 ASP A O 1
ATOM 2223 N N . TH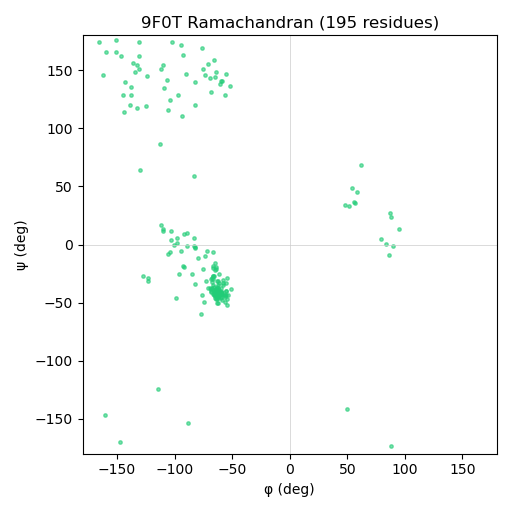R A 1 154 ? 0.41900 25.94100 12.12200 1.000 11.53823 158 THR A N 1
ATOM 2224 C CA . THR A 1 154 ? -0.88300 25.40000 12.49600 1.000 11.43558 158 THR A CA 1
ATOM 2225 C C . THR A 1 154 ? -0.92000 23.88300 12.44500 1.000 11.04606 158 THR A C 1
ATOM 2226 O O . THR A 1 154 ? -1.97200 23.28700 12.71700 1.000 12.41991 158 THR A O 1
ATOM 2237 N N . THR A 1 155 ? 0.20200 23.24000 12.11100 1.000 10.26176 159 THR A N 1
ATOM 2238 C CA . THR A 1 155 ? 0.25600 21.79800 11.95000 1.000 9.95646 159 THR A CA 1
ATOM 2239 C C . THR A 1 155 ? 0.81600 21.10500 13.18300 1.000 9.90645 159 THR A C 1
ATOM 2240 O O . THR A 1 155 ? 0.31000 20.06900 13.61000 1.000 10.07489 159 THR A O 1
ATOM 2251 N N . PHE A 1 156 ? 1.91600 21.63300 13.72000 1.000 9.70643 160 PHE A N 1
ATOM 2252 C CA . PHE A 1 156 ? 2.59600 21.02900 14.85900 1.000 9.99330 160 PHE A CA 1
ATOM 2253 C C . PHE A 1 156 ? 1.62500 20.77000 15.99800 1.000 9.61694 160 PHE A C 1
ATOM 2254 O O . PHE A 1 156 ? 0.85700 21.64800 16.39200 1.000 9.91435 160 PHE A O 1
ATOM 2271 N N . ARG A 1 157 ? 1.74100 19.59600 16.60000 1.000 9.26953 161 ARG A N 1
ATOM 2272 C CA . ARG A 1 157 ? 1.08400 19.39100 17.88300 1.000 9.68011 161 ARG A CA 1
ATOM 2273 C C . ARG A 1 157 ? 1.93200 18.49400 18.75800 1.000 9.67748 161 ARG A C 1
ATOM 2274 O O . ARG A 1 157 ? 2.35000 17.42200 18.32900 1.000 10.24860 161 ARG A O 1
ATOM 2295 N N . LEU A 1 158 ? 2.18200 18.94700 19.98500 1.000 9.75380 162 LEU A N 1
ATOM 2296 C CA . LEU A 1 158 ? 2.70800 18.08800 21.03100 1.000 10.09068 162 LEU A CA 1
ATOM 2297 C C . LEU A 1 158 ? 1.58700 17.87600 22.03500 1.000 10.35124 162 LEU A C 1
ATOM 2298 O O . LEU A 1 158 ? 0.88100 18.82600 22.40700 1.000 11.10659 162 LEU A O 1
ATOM 2314 N N . ASP A 1 159 ? 1.43100 16.62900 22.44100 1.000 10.16174 163 ASP A N 1
ATOM 2315 C CA . ASP A 1 159 ? 0.31400 16.19700 23.26900 1.000 9.89329 163 ASP A CA 1
ATOM 2316 C C . ASP A 1 159 ? 0.75200 15.55000 24.57200 1.000 10.83025 163 ASP A C 1
ATOM 2317 O O . ASP A 1 159 ? 0.02300 15.63600 25.56900 1.000 12.14356 163 ASP A O 1
ATOM 2326 N N . ARG A 1 160 ? 1.89200 14.87600 24.57800 1.000 11.07764 164 ARG A N 1
ATOM 2327 C CA . ARG A 1 160 ? 2.35300 14.07300 25.69900 1.000 11.19082 164 ARG A CA 1
ATOM 2328 C C . ARG A 1 160 ? 3.80100 14.41700 26.04800 1.000 11.49612 164 ARG A C 1
ATOM 2329 O O . ARG A 1 160 ? 4.44700 15.22200 25.38200 1.000 12.25673 164 ARG A O 1
ATOM 2350 N N . TRP A 1 161 ? 4.27500 13.81400 27.13200 1.000 12.51729 165 TRP A N 1
ATOM 2351 C CA . TRP A 1 161 ? 5.61200 14.01100 27.67500 1.000 13.18053 165 TRP A CA 1
ATOM 2352 C C . TRP A 1 161 ? 6.50100 12.83500 27.28900 1.000 12.79101 165 TRP A C 1
ATOM 2353 O O . TRP A 1 161 ? 6.04500 11.84400 26.72200 1.000 13.14368 165 TRP A O 1
ATOM 2374 N N . GLU A 1 162 ? 7.79100 12.92900 27.62300 1.000 13.45424 166 GLU A N 1
ATOM 2375 C CA . GLU A 1 162 ? 8.67200 11.77800 27.44400 1.000 14.07011 166 GLU A CA 1
ATOM 2376 C C . GLU A 1 162 ? 8.38400 10.77500 28.55400 1.000 14.29645 166 GLU A C 1
ATOM 2377 O O . GLU A 1 162 ? 8.23600 11.16300 29.71300 1.000 15.84664 166 GLU A O 1
ATOM 2389 N N A LEU A 1 163 ? 8.32700 9.48500 28.20800 0.280 13.68059 167 LEU A N 1
ATOM 2390 N N B LEU A 1 163 ? 8.30800 9.48700 28.21900 0.720 13.58584 167 LEU A N 1
ATOM 2391 C CA A LEU A 1 163 ? 8.58100 8.91400 26.89000 0.280 13.23843 167 LEU A CA 1
ATOM 2392 C CA B LEU A 1 163 ? 8.55200 8.81800 26.95200 0.720 13.38055 167 LEU A CA 1
ATOM 2393 C C A LEU A 1 163 ? 7.29400 8.50400 26.15400 0.280 12.51203 167 LEU A C 1
ATOM 2394 C C B LEU A 1 163 ? 7.29200 8.52600 26.15200 0.720 12.46202 167 LEU A C 1
ATOM 2395 O O A LEU A 1 163 ? 7.36400 7.90900 25.08100 0.280 12.16198 167 LEU A O 1
ATOM 2396 O O B LEU A 1 163 ? 7.37600 8.02200 25.04500 0.720 12.29621 167 LEU A O 1
ATOM 2427 N N . GLU A 1 164 ? 6.12300 8.80000 26.73500 1.000 12.31463 168 GLU A N 1
ATOM 2428 C CA . GLU A 1 164 ? 4.86300 8.37400 26.11500 1.000 12.73837 168 GLU A CA 1
ATOM 2429 C C . GLU A 1 164 ? 4.66900 8.93300 24.70600 1.000 11.76720 168 GLU A C 1
ATOM 2430 O O . GLU A 1 164 ? 3.98800 8.30500 23.88200 1.000 12.02513 168 GLU A O 1
ATOM 2442 N N . LEU A 1 165 ? 5.22700 10.10700 24.41600 1.000 11.48822 169 LEU A N 1
ATOM 2443 C CA . LEU A 1 165 ? 5.01300 10.72900 23.11400 1.000 11.66192 169 LEU A CA 1
ATOM 2444 C C . LEU A 1 165 ? 5.64400 9.96100 21.96000 1.000 11.67245 169 LEU A C 1
ATOM 2445 O O . LEU A 1 165 ? 5.39600 10.32600 20.80300 1.000 12.54098 169 LEU A O 1
ATOM 2461 N N . ASN A 1 166 ? 6.41500 8.90600 22.22800 1.000 11.06448 170 ASN A N 1
ATOM 2462 C CA . ASN A 1 166 ? 7.09800 8.14900 21.18300 1.000 11.75141 170 ASN A CA 1
ATOM 2463 C C . ASN A 1 166 ? 6.30500 6.96200 20.63800 1.000 11.22766 170 ASN A C 1
ATOM 2464 O O . ASN A 1 166 ? 6.86400 6.17400 19.87100 1.000 11.94354 170 ASN A O 1
ATOM 2475 N N . SER A 1 167 ? 5.02400 6.81200 21.00100 1.000 10.70128 171 SER A N 1
ATOM 2476 C CA . SER A 1 167 ? 4.31600 5.58700 20.63700 1.000 10.32755 171 SER A CA 1
ATOM 2477 C C . SER A 1 167 ? 4.13100 5.41900 19.13100 1.000 9.51167 171 SER A C 1
ATOM 2478 O O . SER A 1 167 ? 4.01700 4.28500 18.66200 1.000 10.50652 171 SER A O 1
ATOM 2486 N N . ALA A 1 168 ? 4.08700 6.51700 18.37100 1.000 9.63273 172 ALA A N 1
ATOM 2487 C CA . ALA A 1 168 ? 4.15800 6.46100 16.90400 1.000 9.63273 172 ALA A CA 1
ATOM 2488 C C . ALA A 1 168 ? 3.07400 5.56200 16.29700 1.000 9.38007 172 ALA A C 1
ATOM 2489 O O . ALA A 1 168 ? 3.28600 4.87800 15.29400 1.000 9.99330 172 ALA A O 1
ATOM 2496 N N . ILE A 1 169 ? 1.88700 5.57100 16.89800 1.000 9.53272 173 ILE A N 1
ATOM 2497 C CA . ILE A 1 169 ? 0.81500 4.66400 16.47700 1.000 9.86697 173 ILE A CA 1
ATOM 2498 C C . ILE A 1 169 ? 0.32600 5.07100 15.08700 1.000 9.12215 173 ILE A C 1
ATOM 2499 O O . ILE A 1 169 ? 0.01800 6.25000 14.87300 1.000 9.75117 173 ILE A O 1
ATOM 2515 N N . PRO A 1 170 ? 0.19600 4.14200 14.14500 1.000 9.00371 174 PRO A N 1
ATOM 2516 C CA . PRO A 1 170 ? -0.28600 4.52200 12.80800 1.000 9.56430 174 PRO A CA 1
ATOM 2517 C C . PRO A 1 170 ? -1.63600 5.21900 12.86600 1.000 9.79065 174 PRO A C 1
ATOM 2518 O O . PRO A 1 170 ? -2.59000 4.73100 13.48300 1.000 10.61443 174 PRO A O 1
ATOM 2529 N N . GLY A 1 171 ? -1.70600 6.37500 12.22600 1.000 10.70655 175 GLY A N 1
ATOM 2530 C CA . GLY A 1 171 ? -2.91800 7.15500 12.14800 1.000 11.51980 175 GLY A CA 1
ATOM 2531 C C . GLY A 1 171 ? -3.15300 8.09500 13.30500 1.000 11.34083 175 GLY A C 1
ATOM 2532 O O . GLY A 1 171 ? -4.06500 8.91400 13.23200 1.000 12.84628 175 GLY A O 1
ATOM 2536 N N . ASP A 1 172 ? -2.36100 8.01100 14.36600 1.000 9.92224 176 ASP A N 1
ATOM 2537 C CA . ASP A 1 172 ? -2.53600 8.85800 15.53700 1.000 10.09332 176 ASP A CA 1
ATOM 2538 C C . ASP A 1 172 ? -1.87300 10.19800 15.27400 1.000 10.09068 176 ASP A C 1
ATOM 2539 O O . ASP A 1 172 ? -0.66500 10.26500 15.01700 1.000 11.34083 176 ASP A O 1
ATOM 2548 N N . ALA A 1 173 ? -2.63700 11.27600 15.32000 1.000 10.01699 177 ALA A N 1
ATOM 2549 C CA . ALA A 1 173 ? -2.07700 12.59800 15.10500 1.000 10.06963 177 ALA A CA 1
ATOM 2550 C C . ALA A 1 173 ? -1.36800 13.17100 16.32500 1.000 9.32217 177 ALA A C 1
ATOM 2551 O O . ALA A 1 173 ? -0.71700 14.20900 16.20300 1.000 9.63800 177 ALA A O 1
ATOM 2558 N N . ARG A 1 174 ? -1.51000 12.58400 17.50500 1.000 9.67221 178 ARG A N 1
ATOM 2559 C CA . ARG A 1 174 ? -0.82400 13.14300 18.66100 1.000 9.93803 178 ARG A CA 1
ATOM 2560 C C . ARG A 1 174 ? 0.68400 13.17900 18.42200 1.000 9.14057 178 ARG A C 1
ATOM 2561 O O . ARG A 1 174 ? 1.26500 12.23800 17.88000 1.000 9.62747 178 ARG A O 1
ATOM 2582 N N . ASP A 1 175 ? 1.32000 14.25600 18.86300 1.000 8.74842 179 ASP A N 1
ATOM 2583 C CA . ASP A 1 175 ? 2.78900 14.33400 18.83000 1.000 8.95107 179 ASP A CA 1
ATOM 2584 C C . ASP A 1 175 ? 3.34500 14.16500 17.41600 1.000 8.84580 179 ASP A C 1
ATOM 2585 O O . ASP A 1 175 ? 4.33100 13.44900 17.19400 1.000 9.06951 179 ASP A O 1
ATOM 2594 N N . THR A 1 176 ? 2.72100 14.85000 16.45900 1.000 9.03793 180 THR A N 1
ATOM 2595 C CA . THR A 1 176 ? 3.12600 14.81000 15.06400 1.000 9.07740 180 THR A CA 1
ATOM 2596 C C . THR A 1 176 ? 3.25100 16.21800 14.49900 1.000 8.65367 180 THR A C 1
ATOM 2597 O O . THR A 1 176 ? 2.68000 17.19200 15.00100 1.000 9.28796 180 THR A O 1
ATOM 2608 N N . SER A 1 177 ? 3.96000 16.30000 13.38000 1.000 8.83790 181 SER A N 1
ATOM 2609 C CA . SER A 1 177 ? 3.82200 17.42700 12.48400 1.000 8.68262 181 SER A CA 1
ATOM 2610 C C . SER A 1 177 ? 4.04400 16.92000 11.06900 1.000 8.96950 181 SER A C 1
ATOM 2611 O O . SER A 1 177 ? 4.08300 15.71600 10.84000 1.000 9.83013 181 SER A O 1
ATOM 2619 N N . SER A 1 178 ? 4.15600 17.82900 10.11600 1.000 9.05635 182 SER A N 1
ATOM 2620 C CA . SER A 1 178 ? 4.46100 17.45300 8.74100 1.000 9.11951 182 SER A CA 1
ATOM 2621 C C . SER A 1 178 ? 5.87600 17.90300 8.38700 1.000 9.13004 182 SER A C 1
ATOM 2622 O O . SER A 1 178 ? 6.37100 18.87800 8.93800 1.000 9.16426 182 SER A O 1
ATOM 2630 N N . PRO A 1 179 ? 6.52200 17.24300 7.42500 1.000 8.54050 183 PRO A N 1
ATOM 2631 C CA . PRO A 1 179 ? 7.84500 17.72300 6.98600 1.000 8.97213 183 PRO A CA 1
ATOM 2632 C C . PRO A 1 179 ? 7.82100 19.16600 6.55000 1.000 8.65630 183 PRO A C 1
ATOM 2633 O O . PRO A 1 179 ? 8.73900 19.93000 6.85800 1.000 9.66695 183 PRO A O 1
ATOM 2644 N N . ARG A 1 180 ? 6.76100 19.57100 5.84300 1.000 9.19058 184 ARG A N 1
ATOM 2645 C CA . ARG A 1 180 ? 6.65200 20.94700 5.38900 1.000 9.48008 184 ARG A CA 1
ATOM 2646 C C . ARG A 1 180 ? 6.59700 21.92600 6.55700 1.000 9.20637 184 ARG A C 1
ATOM 2647 O O . ARG A 1 180 ? 7.30700 22.93700 6.56400 1.000 9.49324 184 ARG A O 1
ATOM 2668 N N . ALA A 1 181 ? 5.71400 21.68000 7.53600 1.000 9.59852 185 ALA A N 1
ATOM 2669 C CA . ALA A 1 181 ? 5.59300 22.61700 8.65200 1.000 9.73275 185 ALA A CA 1
ATOM 2670 C C . ALA A 1 181 ? 6.86500 22.64500 9.48100 1.000 9.19058 185 ALA A C 1
ATOM 2671 O O . ALA A 1 181 ? 7.25200 23.70300 9.97500 1.000 9.96962 185 ALA A O 1
ATOM 2678 N N . VAL A 1 182 ? 7.50900 21.48800 9.64900 1.000 9.09583 186 VAL A N 1
ATOM 2679 C CA . VAL A 1 182 ? 8.79200 21.45100 10.35700 1.000 9.09320 186 VAL A CA 1
ATOM 2680 C C . VAL A 1 182 ? 9.81100 22.35200 9.66000 1.000 9.18794 186 VAL A C 1
ATOM 2681 O O . VAL A 1 182 ? 10.47000 23.17800 10.30100 1.000 9.83013 186 VAL A O 1
ATOM 2694 N N . THR A 1 183 ? 9.92500 22.22700 8.33200 1.000 9.23269 187 THR A N 1
ATOM 2695 C CA . THR A 1 183 ? 10.87200 23.05400 7.58400 1.000 10.15385 187 THR A CA 1
ATOM 2696 C C . THR A 1 183 ? 10.50200 24.52600 7.65300 1.000 10.12227 187 THR A C 1
ATOM 2697 O O . THR A 1 183 ? 11.36900 25.38600 7.85300 1.000 10.99079 187 THR A O 1
ATOM 2708 N N . GLU A 1 184 ? 9.21100 24.84400 7.48300 1.000 9.84855 188 GLU A N 1
ATOM 2709 C CA . GLU A 1 184 ? 8.77800 26.23100 7.52600 1.000 10.61706 188 GLU A CA 1
ATOM 2710 C C . GLU A 1 184 ? 9.07400 26.85400 8.87500 1.000 10.69076 188 GLU A C 1
ATOM 2711 O O . GLU A 1 184 ? 9.56800 27.98300 8.94500 1.000 10.98816 188 GLU A O 1
ATOM 2723 N N . SER A 1 185 ? 8.78400 26.13100 9.95500 1.000 10.33019 189 SER A N 1
ATOM 2724 C CA . SER A 1 185 ? 9.06200 26.65800 11.28600 1.000 10.40125 189 SER A CA 1
ATOM 2725 C C . SER A 1 185 ? 10.55600 26.75700 11.55100 1.000 10.37230 189 SER A C 1
ATOM 2726 O O . SER A 1 185 ? 11.01700 27.74100 12.13600 1.000 10.72760 189 SER A O 1
ATOM 2734 N N . LEU A 1 186 ? 11.31900 25.75400 11.12400 1.000 10.36703 190 LEU A N 1
ATOM 2735 C CA . LEU A 1 186 ? 12.76500 25.81000 11.31600 1.000 10.58022 190 LEU A CA 1
ATOM 2736 C C . LEU A 1 186 ? 13.35600 27.01200 10.60400 1.000 10.75392 190 LEU A C 1
ATOM 2737 O O . LEU A 1 186 ? 14.23600 27.69700 11.15100 1.000 11.73299 190 LEU A O 1
ATOM 2753 N N A GLN A 1 187 ? 12.89400 27.28300 9.37900 0.310 10.79077 191 GLN A N 1
ATOM 2754 N N B GLN A 1 187 ? 12.88300 27.29600 9.38800 0.350 10.90920 191 GLN A N 1
ATOM 2755 N N C GLN A 1 187 ? 12.88900 27.29900 9.38600 0.340 10.70391 191 GLN A N 1
ATOM 2756 C CA A GLN A 1 187 ? 13.34900 28.46400 8.65300 0.310 11.32504 191 GLN A CA 1
ATOM 2757 C CA B GLN A 1 187 ? 13.36500 28.46600 8.66200 0.350 11.59086 191 GLN A CA 1
ATOM 2758 C CA C GLN A 1 187 ? 13.38600 28.47500 8.68000 0.340 11.15923 191 GLN A CA 1
ATOM 2759 C C A GLN A 1 187 ? 13.07400 29.73400 9.44800 0.310 11.40663 191 GLN A C 1
ATOM 2760 C C B GLN A 1 187 ? 13.06700 29.75200 9.42500 0.350 11.52770 191 GLN A C 1
ATOM 2761 C C C GLN A 1 187 ? 13.07900 29.75000 9.45400 0.340 11.33031 191 GLN A C 1
ATOM 2762 O O A GLN A 1 187 ? 13.96100 30.57800 9.62400 0.310 12.08040 191 GLN A O 1
ATOM 2763 O O B GLN A 1 187 ? 13.93100 30.62800 9.55000 0.350 12.23305 191 GLN A O 1
ATOM 2764 O O C GLN A 1 187 ? 13.94600 30.61800 9.61500 0.340 12.06197 191 GLN A O 1
ATOM 2803 N N . LYS A 1 188 ? 11.84000 29.88600 9.94000 1.000 11.26451 192 LYS A N 1
ATOM 2804 C CA . LYS A 1 188 ? 11.46900 31.09400 10.66500 1.000 12.01986 192 LYS A CA 1
ATOM 2805 C C . LYS A 1 188 ? 12.36800 31.31100 11.87100 1.000 12.29621 192 LYS A C 1
ATOM 2806 O O . LYS A 1 188 ? 12.73000 32.45300 12.18300 1.000 13.28844 192 LYS A O 1
ATOM 2825 N N . LEU A 1 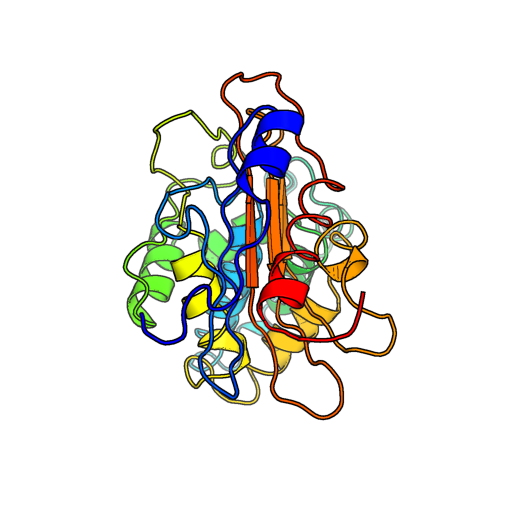189 ? 12.71200 30.22800 12.56900 1.000 12.04881 193 LEU A N 1
ATOM 2826 C CA . LEU A 1 189 ? 13.45000 30.31400 13.82200 1.000 12.75153 193 LEU A CA 1
ATOM 2827 C C . LEU A 1 189 ? 14.95500 30.47200 13.62500 1.000 13.42266 193 LEU A C 1
ATOM 2828 O O . LEU A 1 189 ? 15.59700 31.12800 14.44200 1.000 14.98601 193 LEU A O 1
ATOM 2844 N N . THR A 1 190 ? 15.53000 29.87000 12.58300 1.000 12.67784 194 THR A N 1
ATOM 2845 C CA . THR A 1 190 ? 16.97300 29.90700 12.38200 1.000 13.11736 194 THR A CA 1
ATOM 2846 C C . THR A 1 190 ? 17.41900 30.99700 11.42100 1.000 13.80955 194 THR A C 1
ATOM 2847 O O . THR A 1 190 ? 18.56300 31.44600 11.51400 1.000 15.94928 194 THR A O 1
ATOM 2858 N N . LEU A 1 191 ? 16.55700 31.43000 10.50700 1.000 13.56215 195 LEU A N 1
ATOM 2859 C CA . LEU A 1 191 ? 16.94900 32.36900 9.47000 1.000 14.10169 195 LEU A CA 1
ATOM 2860 C C . LEU A 1 191 ? 16.02700 33.57600 9.39900 1.000 14.89652 195 LEU A C 1
ATOM 2861 O O . LEU A 1 191 ? 16.43800 34.64700 8.94900 1.000 16.49408 195 LEU A O 1
ATOM 2877 N N . GLY A 1 192 ? 14.78100 33.40500 9.81300 1.000 14.83336 196 GLY A N 1
ATOM 2878 C CA . GLY A 1 192 ? 13.79500 34.46500 9.79900 1.000 16.12035 196 GLY A CA 1
ATOM 2879 C C . GLY A 1 192 ? 13.80700 35.28400 11.06900 1.000 16.65989 196 GLY A C 1
ATOM 2880 O O . GLY A 1 192 ? 14.81200 35.36300 11.78200 1.000 17.96005 196 GLY A O 1
ATOM 2884 N N . SER A 1 193 ? 12.65700 35.87500 11.38100 1.000 17.62580 197 SER A N 1
ATOM 2885 C CA . SER A 1 193 ? 12.55000 36.85500 12.45600 1.000 19.26284 197 SER A CA 1
ATOM 2886 C C . SER A 1 193 ? 11.76800 36.35000 13.66200 1.000 18.24692 197 SER A C 1
ATOM 2887 O O . SER A 1 193 ? 11.40200 37.15000 14.52800 1.000 19.41549 197 SER A O 1
ATOM 2895 N N . ALA A 1 194 ? 11.51500 35.04800 13.75500 1.000 16.54146 198 ALA A N 1
ATOM 2896 C CA . ALA A 1 194 ? 10.71200 34.55400 14.86500 1.000 16.41513 198 ALA A CA 1
ATOM 2897 C C . ALA A 1 194 ? 11.43300 34.68800 16.19800 1.000 16.99414 198 ALA A C 1
ATOM 2898 O O . ALA A 1 194 ? 10.78000 34.83300 17.23600 1.000 18.86542 198 ALA A O 1
ATOM 2905 N N . LEU A 1 195 ? 12.76100 34.62300 16.20200 1.000 16.46250 199 LEU A N 1
ATOM 2906 C CA . LEU A 1 195 ? 13.57000 34.93500 17.36900 1.000 17.53368 199 LEU A CA 1
ATOM 2907 C C . LEU A 1 195 ? 14.34800 36.21700 17.11100 1.000 19.11545 199 LEU A C 1
ATOM 2908 O O . LEU A 1 195 ? 14.66400 36.54600 15.96500 1.000 20.09188 199 LEU A O 1
ATOM 2924 N N . ALA A 1 196 ? 14.64800 36.94700 18.18100 1.000 19.68131 200 ALA A N 1
ATOM 2925 C CA . ALA A 1 196 ? 15.57300 38.06200 18.05700 1.000 20.64721 200 ALA A CA 1
ATOM 2926 C C . ALA A 1 196 ? 16.96400 37.53900 17.69500 1.000 20.30507 200 ALA A C 1
ATOM 2927 O O . ALA A 1 196 ? 17.29300 36.37500 17.92200 1.000 19.73395 200 ALA A O 1
ATOM 2934 N N . ALA A 1 197 ? 17.78900 38.42300 17.13700 1.000 21.32361 201 ALA A N 1
ATOM 2935 C CA . ALA A 1 197 ? 19.04400 37.97500 16.53400 1.000 21.87368 201 ALA A CA 1
ATOM 2936 C C . ALA A 1 197 ? 19.94700 37.20200 17.48900 1.000 21.88157 201 ALA A C 1
ATOM 2937 O O . ALA A 1 197 ? 20.48400 36.15600 17.08500 1.000 21.35782 201 ALA A O 1
ATOM 2944 N N . PRO A 1 198 ? 20.17000 37.63600 18.73200 1.000 22.30531 202 PRO A N 1
ATOM 2945 C CA . PRO A 1 198 ? 21.04600 36.84500 19.61600 1.000 21.72629 202 PRO A CA 1
ATOM 2946 C C . PRO A 1 198 ? 20.50100 35.45300 19.88400 1.000 19.89975 202 PRO A C 1
ATOM 2947 O O . PRO A 1 198 ? 21.24100 34.46100 19.85200 1.000 19.77342 202 PRO A O 1
ATOM 2958 N N . GLN A 1 199 ? 19.19700 35.35700 20.13100 1.000 18.93648 203 GLN A N 1
ATOM 2959 C CA . GLN A 1 199 ? 18.57100 34.06800 20.39500 1.000 17.38103 203 GLN A CA 1
ATOM 2960 C C . GLN A 1 199 ? 18.58300 33.19200 19.15400 1.000 16.11246 203 GLN A C 1
ATOM 2961 O O . GLN A 1 199 ? 18.78400 31.97500 19.24500 1.000 15.58082 203 GLN A O 1
ATOM 2975 N N A ARG A 1 200 ? 18.36900 33.79700 17.98600 0.560 16.55988 204 ARG A N 1
ATOM 2976 N N B ARG A 1 200 ? 18.37200 33.79300 17.98000 0.440 16.30722 204 ARG A N 1
ATOM 2977 C CA A ARG A 1 200 ? 18.44500 33.06100 16.73000 0.560 16.79412 204 ARG A CA 1
ATOM 2978 C CA B ARG A 1 200 ? 18.44200 33.03200 16.73700 0.440 16.31511 204 ARG A CA 1
ATOM 2979 C C A ARG A 1 200 ? 19.79900 32.37800 16.58800 0.560 15.80979 204 ARG A C 1
ATOM 2980 C C B ARG A 1 200 ? 19.80400 32.36600 16.59200 0.440 15.68083 204 ARG A C 1
ATOM 2981 O O A ARG A 1 200 ? 19.87900 31.18200 16.28800 0.560 15.25709 204 ARG A O 1
ATOM 2982 O O B ARG A 1 200 ? 19.89700 31.17100 16.28800 0.440 15.23867 204 ARG A O 1
ATOM 3023 N N . GLN A 1 201 ? 20.88200 33.12100 16.83200 1.000 15.99139 205 GLN A N 1
ATOM 3024 C CA . GLN A 1 201 ? 22.21300 32.54100 16.68100 1.000 16.67042 205 GLN A CA 1
ATOM 3025 C C . GLN A 1 201 ? 22.47700 31.48200 17.74200 1.000 15.68872 205 GLN A C 1
ATOM 3026 O O . GLN A 1 201 ? 23.14500 30.48300 17.46300 1.000 15.21761 205 GLN A O 1
ATOM 3041 N N . GLN A 1 202 ? 21.94200 31.65700 18.95300 1.000 15.47554 206 GLN A N 1
ATOM 3042 C CA . GLN A 1 202 ? 22.10100 30.61400 19.96300 1.000 15.18077 206 GLN A CA 1
ATOM 3043 C C . GLN A 1 202 ? 21.39000 29.33100 19.54000 1.000 14.34119 206 GLN A C 1
ATOM 3044 O O . GLN A 1 202 ? 21.90500 28.22500 19.73700 1.000 14.16222 206 GLN A O 1
ATOM 3058 N N . PHE A 1 203 ? 20.19900 29.45500 18.95200 1.000 13.78850 207 PHE A N 1
ATOM 3059 C CA . PHE A 1 203 ? 19.49400 28.26600 18.48100 1.000 12.97787 207 PHE A CA 1
ATOM 3060 C C . PHE A 1 203 ? 20.29400 27.57500 17.38600 1.000 12.83049 207 PHE A C 1
ATOM 3061 O O . PHE A 1 203 ? 20.48900 26.35500 17.41000 1.000 12.80417 207 PHE A O 1
ATOM 3078 N N . VAL A 1 204 ? 20.78300 28.35300 16.42100 1.000 12.97787 208 VAL A N 1
ATOM 3079 C CA . VAL A 1 204 ? 21.65700 27.80800 15.38000 1.000 13.76218 208 VAL A CA 1
ATOM 3080 C C . VAL A 1 204 ? 22.85600 27.09800 15.99300 1.000 13.26738 208 VAL A C 1
ATOM 3081 O O . VAL A 1 204 ? 23.21000 25.98500 15.58900 1.000 13.47267 208 VAL A O 1
ATOM 3094 N N . ASP A 1 205 ? 23.51000 27.73600 16.96900 1.000 13.88851 209 ASP A N 1
ATOM 3095 C CA . ASP A 1 205 ? 24.70500 27.14000 17.55700 1.000 14.31487 209 ASP A CA 1
ATOM 3096 C C . ASP A 1 205 ? 24.39200 25.83500 18.27600 1.000 13.84640 209 ASP A C 1
ATOM 3097 O O . ASP A 1 205 ? 25.16600 24.87700 18.20500 1.000 13.74902 209 ASP A O 1
ATOM 3106 N N . TRP A 1 206 ? 23.25200 25.76000 18.96300 1.000 13.27791 210 TRP A N 1
ATOM 3107 C CA . TRP A 1 206 ? 22.87300 24.49200 19.58000 1.000 13.23843 210 TRP A CA 1
ATOM 3108 C C . TRP A 1 206 ? 22.67200 23.40700 18.52700 1.000 12.51992 210 TRP A C 1
ATOM 3109 O O . TRP A 1 206 ? 23.15500 22.28200 18.68300 1.000 13.37002 210 TRP A O 1
ATOM 3130 N N . LEU A 1 207 ? 21.94700 23.72300 17.44400 1.000 12.19883 211 LEU A N 1
ATOM 3131 C CA . LEU A 1 207 ? 21.76800 22.76300 16.35900 1.000 11.80931 211 LEU A CA 1
ATOM 3132 C C . LEU A 1 207 ? 23.10100 22.34700 15.74200 1.000 11.60929 211 LEU A C 1
ATOM 3133 O O . LEU A 1 207 ? 23.30200 21.16900 15.43900 1.000 11.36715 211 LEU A O 1
ATOM 3149 N N . LYS A 1 208 ? 24.01400 23.29600 15.54200 1.000 12.14619 212 LYS A N 1
ATOM 3150 C CA . LYS A 1 208 ? 25.31600 22.95400 14.97500 1.000 12.84628 212 LYS A CA 1
ATOM 3151 C C . LYS A 1 208 ? 26.07300 21.98300 15.86400 1.000 13.11736 212 LYS A C 1
ATOM 3152 O O . LYS A 1 208 ? 26.82300 21.13800 15.36200 1.000 14.29119 212 LYS A O 1
ATOM 3171 N N . GLY A 1 209 ? 25.89600 22.09500 17.17900 1.000 12.81733 213 GLY A N 1
ATOM 3172 C CA . GLY A 1 209 ? 26.56600 21.24700 18.13200 1.000 13.88851 213 GLY A CA 1
ATOM 3173 C C . GLY A 1 209 ? 25.90100 19.91600 18.37100 1.000 12.88576 213 GLY A C 1
ATOM 3174 O O . GLY A 1 209 ? 26.34400 19.16500 19.24000 1.000 13.69375 213 GLY A O 1
ATOM 3178 N N . ASN A 1 210 ? 24.84500 19.57900 17.63400 1.000 12.26463 214 ASN A N 1
ATOM 3179 C CA . ASN A 1 210 ? 24.20400 18.29800 17.86800 1.000 11.85932 214 ASN A CA 1
ATOM 3180 C C . ASN A 1 210 ? 25.18000 17.15000 17.65500 1.000 12.37780 214 ASN A C 1
ATOM 3181 O O . ASN A 1 210 ? 25.95500 17.15500 16.69300 1.000 12.61730 214 ASN A O 1
ATOM 3192 N N . THR A 1 211 ? 25.09500 16.13300 18.51800 1.000 12.33569 215 THR A N 1
ATOM 3193 C CA . THR A 1 211 ? 25.97300 14.97400 18.44900 1.000 12.66731 215 THR A CA 1
ATOM 3194 C C . THR A 1 211 ? 25.29800 13.71500 17.91000 1.000 12.15672 215 THR A C 1
ATOM 3195 O O . THR A 1 211 ? 25.98300 12.71600 17.67400 1.000 12.66994 215 THR A O 1
ATOM 3206 N N . THR A 1 212 ? 23.97900 13.72300 17.71000 1.000 11.88564 216 THR A N 1
ATOM 3207 C CA . THR A 1 212 ? 23.24600 12.50100 17.42800 1.000 11.77773 216 THR A CA 1
ATOM 3208 C C . THR A 1 212 ? 22.92600 12.29900 15.94800 1.000 11.30399 216 THR A C 1
ATOM 3209 O O . THR A 1 212 ? 22.30800 11.28800 15.60800 1.000 12.23568 216 THR A O 1
ATOM 3220 N N . GLY A 1 213 ? 23.31500 13.22100 15.06900 1.000 10.92236 217 GLY A N 1
ATOM 3221 C CA . GLY A 1 213 ? 22.85200 13.20400 13.69500 1.000 10.63285 217 GLY A CA 1
ATOM 3222 C C . GLY A 1 213 ? 23.89500 12.88500 12.64400 1.000 11.42242 217 GLY A C 1
ATOM 3223 O O . GLY A 1 213 ? 23.65500 13.14200 11.46700 1.000 11.13291 217 GLY A O 1
ATOM 3227 N N . ASN A 1 214 ? 25.04900 12.32200 13.02000 1.000 11.93564 218 ASN A N 1
ATOM 3228 C CA . ASN A 1 214 ? 26.13000 12.18300 12.04300 1.000 12.58046 218 ASN A CA 1
ATOM 3229 C C . ASN A 1 214 ? 25.78900 11.23700 10.90100 1.000 12.73574 218 ASN A C 1
ATOM 3230 O O . ASN A 1 214 ? 26.41200 11.32500 9.83500 1.000 14.16749 218 ASN A O 1
ATOM 3241 N N . HIS A 1 215 ? 24.83900 10.32900 11.09100 1.000 11.95670 219 HIS A N 1
ATOM 3242 C CA . HIS A 1 215 ? 24.48800 9.35400 10.07100 1.000 12.00407 219 HIS A CA 1
ATOM 3243 C C . HIS A 1 215 ? 23.19800 9.68800 9.34400 1.000 10.81182 219 HIS A C 1
ATOM 3244 O O . HIS A 1 215 ? 22.70100 8.86200 8.57400 1.000 11.66192 219 HIS A O 1
ATOM 3258 N N . ARG A 1 216 ? 22.68000 10.89900 9.53000 1.000 10.33545 220 ARG A N 1
ATOM 3259 C CA . ARG A 1 216 ? 21.40600 11.29200 8.92400 1.000 9.84329 220 ARG A CA 1
ATOM 3260 C C . ARG A 1 216 ? 21.66200 12.40200 7.91100 1.000 10.08279 220 ARG A C 1
ATOM 3261 O O . ARG A 1 216 ? 22.46800 12.20900 6.99900 1.000 10.39598 220 ARG A O 1
ATOM 3282 N N . ILE A 1 217 ? 21.01100 13.55800 8.01200 1.000 9.94330 221 ILE A N 1
ATOM 3283 C CA . ILE A 1 217 ? 21.21100 14.59900 6.99900 1.000 10.22228 221 ILE A CA 1
ATOM 3284 C C . ILE A 1 217 ? 22.69000 14.95900 6.85400 1.000 10.33808 221 ILE A C 1
ATOM 3285 O O . ILE A 1 217 ? 23.18800 15.13700 5.73500 1.000 10.69865 221 ILE A O 1
ATOM 3301 N N . ARG A 1 218 ? 23.41800 15.04000 7.969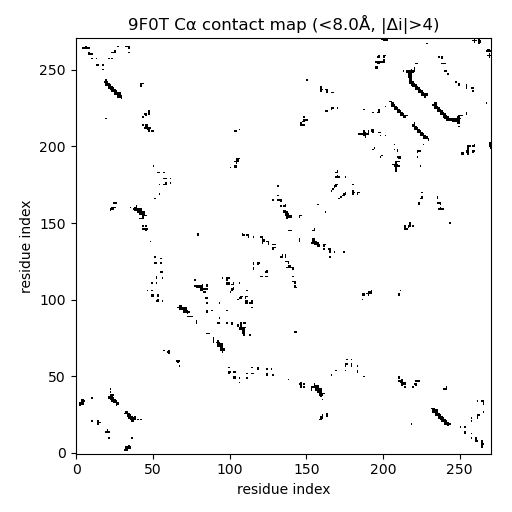00 1.000 10.61706 222 ARG A N 1
ATOM 3302 C CA . ARG A 1 218 ? 24.83700 15.39000 7.90600 1.000 11.11712 222 ARG A CA 1
ATOM 3303 C C . ARG A 1 218 ? 25.63000 14.46300 6.99300 1.000 11.19345 222 ARG A C 1
ATOM 3304 O O . ARG A 1 218 ? 26.62900 14.89400 6.40100 1.000 11.64877 222 ARG A O 1
ATOM 3325 N N . ALA A 1 219 ? 25.25500 13.18700 6.90400 1.000 11.12502 223 ALA A N 1
ATOM 3326 C CA . ALA A 1 219 ? 25.98700 12.25600 6.05100 1.000 12.02249 223 ALA A CA 1
ATOM 3327 C C . ALA A 1 219 ? 25.85000 12.59400 4.57500 1.000 12.91734 223 ALA A C 1
ATOM 3328 O O . ALA A 1 219 ? 26.66600 12.13100 3.77100 1.000 15.60977 223 ALA A O 1
ATOM 3335 N N . ALA A 1 220 ? 24.85100 13.39300 4.19900 1.000 11.57507 224 ALA A N 1
ATOM 3336 C CA . ALA A 1 220 ? 24.66600 13.86300 2.83400 1.000 12.60414 224 ALA A CA 1
ATOM 3337 C C . ALA A 1 220 ? 25.27900 15.23100 2.57900 1.000 13.38055 224 ALA A C 1
ATOM 3338 O O . ALA A 1 220 ? 25.27000 15.69700 1.43300 1.000 14.82020 224 ALA A O 1
ATOM 3345 N N . VAL A 1 221 ? 25.79500 15.88800 3.60900 1.000 12.90944 225 VAL A N 1
ATOM 3346 C CA . VAL A 1 221 ? 26.25200 17.27200 3.52500 1.000 13.02261 225 VAL A CA 1
ATOM 3347 C C . VAL A 1 221 ? 27.77800 17.26700 3.48700 1.000 13.64111 225 VAL A C 1
ATOM 3348 O O . VAL A 1 221 ? 28.40200 16.72300 4.40800 1.000 14.03853 225 VAL A O 1
ATOM 3361 N N . PRO A 1 222 ? 28.41000 17.87500 2.48500 1.000 13.86482 226 PRO A N 1
ATOM 3362 C CA . PRO A 1 222 ? 29.87600 17.92700 2.46600 1.000 14.12275 226 PRO A CA 1
ATOM 3363 C C . PRO A 1 222 ? 30.46000 18.53500 3.73100 1.000 13.70954 226 PRO A C 1
ATOM 3364 O O . PRO A 1 222 ? 29.89400 19.45800 4.32300 1.000 13.62532 226 PRO A O 1
ATOM 3375 N N . ALA A 1 223 ? 31.63900 18.02500 4.11500 1.000 14.64386 227 ALA A N 1
ATOM 3376 C CA . ALA A 1 223 ? 32.26700 18.43100 5.36700 1.000 16.05719 227 ALA A CA 1
ATOM 3377 C C . ALA A 1 223 ? 32.59300 19.91600 5.41000 1.000 14.53859 227 ALA A C 1
ATOM 3378 O O . ALA A 1 223 ? 32.71300 20.48200 6.50000 1.000 16.50198 227 ALA A O 1
ATOM 3385 N N . ASP A 1 224 ? 32.77500 20.56400 4.26000 1.000 12.94366 228 ASP A N 1
ATOM 3386 C CA . ASP A 1 224 ? 33.13200 21.97500 4.25800 1.000 12.68836 228 ASP A CA 1
ATOM 3387 C C . ASP A 1 224 ? 31.92300 22.90800 4.26300 1.000 12.77258 228 ASP A C 1
ATOM 3388 O O . ASP A 1 224 ? 32.09700 24.11700 4.07900 1.000 13.61216 228 ASP A O 1
ATOM 3397 N N . TRP A 1 225 ? 30.71200 22.38400 4.47100 1.000 12.59625 229 TRP A N 1
ATOM 3398 C CA . TRP A 1 225 ? 29.51100 23.19800 4.65200 1.000 12.74627 229 TRP A CA 1
ATOM 3399 C C . TRP A 1 225 ? 29.08200 23.18000 6.11700 1.000 14.02010 229 TRP A C 1
ATOM 3400 O O . TRP A 1 225 ? 29.11200 22.13200 6.77400 1.000 17.10731 229 TRP A O 1
ATOM 3421 N N . ALA A 1 226 ? 28.61600 24.31700 6.61800 1.000 13.04630 230 ALA A N 1
ATOM 3422 C CA . ALA A 1 226 ? 28.06600 24.35700 7.97300 1.000 12.85417 230 ALA A CA 1
ATOM 3423 C C . ALA A 1 226 ? 26.66900 23.73500 8.00400 1.000 12.19620 230 ALA A C 1
ATOM 3424 O O . ALA A 1 226 ? 25.90900 23.81300 7.03700 1.000 12.07776 230 ALA A O 1
ATOM 3431 N N A VAL A 1 227 ? 26.33000 23.12200 9.13300 0.790 12.04355 231 VAL A N 1
ATOM 3432 N N B VAL A 1 227 ? 26.36300 23.07300 9.11900 0.210 12.14093 231 VAL A N 1
ATOM 3433 C CA A VAL A 1 227 ? 25.05800 22.41500 9.25200 0.790 11.90406 231 VAL A CA 1
ATOM 3434 C CA B VAL A 1 227 ? 25.08700 22.39200 9.29200 0.210 12.09092 231 VAL A CA 1
ATOM 3435 C C A VAL A 1 227 ? 24.70700 22.27000 10.72600 0.790 11.63824 231 VAL A C 1
ATOM 3436 C C B VAL A 1 227 ? 24.72100 22.40400 10.76700 0.210 11.59086 231 VAL A C 1
ATOM 3437 O O A VAL A 1 227 ? 25.56600 21.98100 11.56300 0.790 11.99618 231 VAL A O 1
ATOM 3438 O O B VAL A 1 227 ? 25.58700 22.38100 11.64500 0.210 11.79878 231 VAL A O 1
ATOM 3463 N N . GLY A 1 228 ? 23.42300 22.44600 11.02600 1.000 11.05396 232 GLY A N 1
ATOM 3464 C CA . GLY A 1 228 ? 22.88600 22.11700 12.33300 1.000 11.49085 232 GLY A CA 1
ATOM 3465 C C . GLY A 1 228 ? 21.63800 21.27500 12.14600 1.000 10.88552 232 GLY A C 1
ATOM 3466 O O . GLY A 1 228 ? 20.94100 21.39500 11.14300 1.000 11.18029 232 GLY A O 1
ATOM 3471 N N . ASP A 1 229 ? 21.38800 20.37000 13.09200 1.000 10.38282 233 ASP A N 1
ATOM 3472 C CA . ASP A 1 229 ? 20.25500 19.46100 12.93000 1.000 9.94856 233 ASP A CA 1
ATOM 3473 C C . ASP A 1 229 ? 19.70300 19.04100 14.28200 1.000 10.57758 233 ASP A C 1
ATOM 3474 O O . ASP A 1 229 ? 20.33200 19.22000 15.32900 1.000 10.96710 233 ASP A O 1
ATOM 3483 N N . LYS A 1 230 ? 18.50400 18.45900 14.23900 1.000 9.95909 234 LYS A N 1
ATOM 3484 C CA . LYS A 1 230 ? 17.93800 17.76000 15.38300 1.000 10.05647 234 LYS A CA 1
ATOM 3485 C C . LYS A 1 230 ? 17.28400 16.47600 14.89000 1.000 9.31954 234 LYS A C 1
ATOM 3486 O O . LYS A 1 230 ? 16.42500 16.51200 13.99700 1.000 9.34586 234 LYS A O 1
ATOM 3505 N N . THR A 1 231 ? 17.63100 15.36100 15.51600 1.000 9.67748 235 THR A N 1
ATOM 3506 C CA . THR A 1 231 ? 17.10900 14.04900 15.19300 1.000 9.91435 235 THR A CA 1
ATOM 3507 C C . THR A 1 231 ? 15.88700 13.67800 16.02600 1.000 9.10109 235 THR A C 1
ATOM 3508 O O . THR A 1 231 ? 15.62000 14.24400 17.08800 1.000 9.89329 235 THR A O 1
ATOM 3519 N N . GLY A 1 232 ? 15.17700 12.66400 15.54000 1.000 9.20374 236 GLY A N 1
ATOM 3520 C CA . GLY A 1 232 ? 14.15600 11.99300 16.31200 1.000 9.29585 236 GLY A CA 1
ATOM 3521 C C . GLY A 1 232 ? 14.15100 10.51500 16.01800 1.000 9.15899 236 GLY A C 1
ATOM 3522 O O . GLY A 1 232 ? 14.30700 10.10600 14.85900 1.000 9.50903 236 GLY A O 1
ATOM 3526 N N . THR A 1 233 ? 13.96000 9.70200 17.04900 1.000 9.75643 237 THR A N 1
ATOM 3527 C CA . THR A 1 233 ? 13.90100 8.25300 16.90600 1.000 10.55390 237 THR A CA 1
ATOM 3528 C C . THR A 1 233 ? 12.86900 7.73000 17.89700 1.000 10.18806 237 THR A C 1
ATOM 3529 O O . THR A 1 233 ? 13.08100 7.81900 19.10300 1.000 11.21713 237 THR A O 1
ATOM 3540 N N . CYS A 1 234 ? 11.76000 7.17100 17.40800 1.000 9.96962 238 CYS A N 1
ATOM 3541 C CA . CYS A 1 234 ? 10.70300 6.73100 18.31800 1.000 10.80130 238 CYS A CA 1
ATOM 3542 C C . CYS A 1 234 ? 10.92600 5.33200 18.86400 1.000 11.62508 238 CYS A C 1
ATOM 3543 O O . CYS A 1 234 ? 10.41000 5.01900 19.94100 1.000 13.14105 238 CYS A O 1
ATOM 3550 N N . GLY A 1 235 ? 11.66100 4.48300 18.15100 1.000 12.06987 239 GLY A N 1
ATOM 3551 C CA . GLY A 1 235 ? 11.92200 3.12700 18.59600 1.000 12.67520 239 GLY A CA 1
ATOM 3552 C C . GLY A 1 235 ? 10.91800 2.07800 18.15600 1.000 12.19357 239 GLY A C 1
ATOM 3553 O O . GLY A 1 235 ? 11.10400 0.89700 18.47500 1.000 13.64374 239 GLY A O 1
ATOM 3557 N N . VAL A 1 236 ? 9.87300 2.47100 17.42400 1.000 11.58034 240 VAL A N 1
ATOM 3558 C CA . VAL A 1 236 ? 8.82600 1.56700 16.95700 1.000 10.74866 240 VAL A CA 1
ATOM 3559 C C . VAL A 1 236 ? 8.36800 2.08200 15.60400 1.000 9.53272 240 VAL A C 1
ATOM 3560 O O . VAL A 1 236 ? 8.59500 3.23900 15.25300 1.000 10.20649 240 VAL A O 1
ATOM 3573 N N . TYR A 1 237 ? 7.69500 1.21100 14.85700 1.000 10.05647 241 TYR A N 1
ATOM 3574 C CA . TYR A 1 237 ? 7.01100 1.59800 13.62000 1.000 9.83539 241 TYR A CA 1
ATOM 3575 C C . TYR A 1 237 ? 7.96100 2.25800 12.62900 1.000 10.40914 241 TYR A C 1
ATOM 3576 O O . TYR A 1 237 ? 7.58100 3.16800 11.90700 1.000 10.11437 241 TYR A O 1
ATOM 3594 N N . GLY A 1 238 ? 9.20600 1.78400 12.58700 1.000 10.28281 242 GLY A N 1
ATOM 3595 C CA . GLY A 1 238 ? 10.18100 2.33200 11.66100 1.000 10.59601 242 GLY A CA 1
ATOM 3596 C C . GLY A 1 238 ? 10.24000 3.84000 11.65100 1.000 9.94067 242 GLY A C 1
ATOM 3597 O O . GLY A 1 238 ? 10.50400 4.44900 10.60600 1.000 11.27767 242 GLY A O 1
ATOM 3601 N N . THR A 1 239 ? 10.02700 4.48400 12.80200 1.000 9.76170 243 THR A N 1
ATOM 3602 C CA . THR A 1 239 ? 9.76400 5.91400 12.83600 1.000 9.30901 243 THR A CA 1
ATOM 3603 C C . THR A 1 239 ? 10.99200 6.65800 13.35100 1.000 9.58536 243 THR A C 1
ATOM 3604 O O . THR A 1 239 ? 11.37500 6.51400 14.51600 1.000 10.50389 243 THR A O 1
ATOM 3615 N N . ALA A 1 240 ? 11.57900 7.48200 12.48600 1.000 9.53799 244 ALA A N 1
ATOM 3616 C CA . ALA A 1 240 ? 12.73900 8.28100 12.83600 1.000 9.39060 244 ALA A CA 1
ATOM 3617 C C . ALA A 1 240 ? 12.82000 9.42500 11.84400 1.000 9.03529 244 ALA A C 1
ATOM 3618 O O . ALA A 1 240 ? 12.17400 9.40500 10.78800 1.000 9.80381 244 ALA A O 1
ATOM 3625 N N . ASN A 1 241 ? 13.62800 10.42700 12.17400 1.000 8.73789 245 ASN A N 1
ATOM 3626 C CA . ASN A 1 241 ? 13.59600 11.65400 11.39400 1.000 8.77474 245 ASN A CA 1
ATOM 3627 C C . ASN A 1 241 ? 14.81700 12.51700 11.70900 1.000 8.52734 245 ASN A C 1
ATOM 3628 O O . ASN A 1 241 ? 15.61900 12.22300 12.60600 1.000 9.36165 245 ASN A O 1
ATOM 3639 N N . ASP A 1 242 ? 14.92800 13.60000 10.95500 1.000 8.67209 246 ASP A N 1
ATOM 3640 C CA . ASP A 1 242 ? 15.96200 14.60300 11.15500 1.000 8.83790 246 ASP A CA 1
ATOM 3641 C C . ASP A 1 242 ? 15.50300 15.85000 10.42300 1.000 8.59577 246 ASP A C 1
ATOM 3642 O O . ASP A 1 242 ? 14.88600 15.75600 9.35900 1.000 9.43534 246 ASP A O 1
ATOM 3651 N N . TYR A 1 243 ? 15.82700 17.01300 10.96900 1.000 8.71947 247 TYR A N 1
ATOM 3652 C CA . TYR A 1 243 ? 15.69700 18.26000 10.24200 1.000 9.35902 247 TYR A CA 1
ATOM 3653 C C . TYR A 1 243 ? 16.97600 19.06100 10.41300 1.000 9.29059 247 TYR A C 1
ATOM 3654 O O . TYR A 1 243 ? 17.70400 18.89800 11.39400 1.000 9.59852 247 TYR A O 1
ATOM 3672 N N . ALA A 1 244 ? 17.24300 19.91900 9.44100 1.000 9.54062 248 ALA A N 1
ATOM 3673 C CA . ALA A 1 244 ? 18.51800 20.60700 9.42600 1.000 9.83802 248 ALA A CA 1
ATOM 3674 C C . ALA A 1 244 ? 18.43500 21.92100 8.67600 1.000 9.77222 248 ALA A C 1
ATOM 3675 O O . ALA A 1 244 ? 17.61300 22.10500 7.76300 1.000 10.22228 248 ALA A O 1
ATOM 3682 N N A VAL A 1 245 ? 19.30200 22.84400 9.08100 0.620 10.03805 249 VAL A N 1
ATOM 3683 N N B VAL A 1 245 ? 19.35900 22.80900 9.03600 0.380 10.24070 249 VAL A N 1
ATOM 3684 C CA A VAL A 1 245 ? 19.67200 23.97900 8.25700 0.620 10.75392 249 VAL A CA 1
ATOM 3685 C CA B VAL A 1 245 ? 19.66300 24.01100 8.27700 0.380 11.01185 249 VAL A CA 1
ATOM 3686 C C A VAL A 1 245 ? 21.08700 23.71700 7.76800 0.620 10.51179 249 VAL A C 1
ATOM 3687 C C B VAL A 1 245 ? 21.11200 23.88900 7.80500 0.380 11.16186 249 VAL A C 1
ATOM 3688 O O A VAL A 1 245 ? 21.94500 23.24100 8.52700 0.620 9.83539 249 VAL A O 1
ATOM 3689 O O B VAL A 1 245 ? 22.02300 23.67400 8.61800 0.380 11.45137 249 VAL A O 1
ATOM 3714 N N . VAL A 1 246 ? 21.31100 23.99000 6.48900 1.000 11.60929 250 VAL A N 1
ATOM 3715 C CA . VAL A 1 246 ? 22.57100 23.70700 5.81100 1.000 12.38833 250 VAL A CA 1
ATOM 3716 C C . VAL A 1 246 ? 23.01200 24.97200 5.09900 1.000 12.56993 250 VAL A C 1
ATOM 3717 O O . VAL A 1 246 ? 22.20400 25.61600 4.42100 1.000 13.50425 250 VAL A O 1
ATOM 3731 N N . TRP A 1 247 ? 24.29100 25.32600 5.24800 1.000 12.91207 251 TRP A N 1
ATOM 3732 C CA . TRP A 1 247 ? 24.86500 26.49700 4.59100 1.000 13.79376 251 TRP A CA 1
ATOM 3733 C C . TRP A 1 247 ? 25.88100 26.03600 3.55100 1.000 13.64900 251 TRP A C 1
ATOM 3734 O O . TRP A 1 247 ? 27.08200 25.94400 3.85000 1.000 14.65176 251 TRP A O 1
ATOM 3755 N N . PRO A 1 248 ? 25.46300 25.73800 2.31800 1.000 13.72270 252 PRO A N 1
ATOM 3756 C CA . PRO A 1 248 ? 26.44700 25.45100 1.26500 1.000 14.22539 252 PRO A CA 1
ATOM 3757 C C . PRO A 1 248 ? 27.24400 26.71400 1.02300 1.000 15.19656 252 PRO A C 1
ATOM 3758 O O . PRO A 1 248 ? 26.70800 27.82100 1.08100 1.000 17.82056 252 PRO A O 1
ATOM 3769 N N . THR A 1 249 ? 28.53200 26.56600 0.72700 1.000 13.10157 253 THR A N 1
ATOM 3770 C CA . THR A 1 249 ? 29.33500 27.75700 0.52700 1.000 12.93050 253 THR A CA 1
ATOM 3771 C C . THR A 1 249 ? 28.91400 28.45600 -0.76000 1.000 12.97787 253 THR A C 1
ATOM 3772 O O . THR A 1 249 ? 28.56400 27.81800 -1.75700 1.000 13.34897 253 THR A O 1
ATOM 3783 N N . GLY A 1 250 ? 28.93300 29.77600 -0.72500 1.000 14.15959 254 GLY A N 1
ATOM 3784 C CA . GLY A 1 250 ? 28.70000 30.56600 -1.90800 1.000 15.12287 254 GLY A CA 1
ATOM 3785 C C . GLY A 1 250 ? 27.25500 30.73400 -2.32900 1.000 16.08877 254 GLY A C 1
ATOM 3786 O O . GLY A 1 250 ? 27.01500 31.32800 -3.38400 1.000 17.23101 254 GLY A O 1
ATOM 3790 N N . ARG A 1 251 ? 26.28500 30.24300 -1.55800 1.000 15.89138 255 ARG A N 1
ATOM 3791 C CA . ARG A 1 251 ? 24.88400 30.38600 -1.93400 1.000 15.81505 255 ARG A CA 1
ATOM 3792 C C . ARG A 1 251 ? 24.04400 30.42700 -0.67000 1.000 15.48607 255 ARG A C 1
ATOM 3793 O O . ARG A 1 251 ? 24.54700 30.26800 0.43800 1.000 15.90717 255 ARG A O 1
ATOM 3814 N N . ALA A 1 252 ? 22.74000 30.64100 -0.85200 1.000 15.11234 256 ALA A N 1
ATOM 3815 C CA . ALA A 1 252 ? 21.84000 30.78900 0.27600 1.000 14.67544 256 ALA A CA 1
ATOM 3816 C C . ALA A 1 252 ? 21.62600 29.46400 1.00300 1.000 13.22790 256 ALA A C 1
ATOM 3817 O O . ALA A 1 252 ? 21.75500 28.38300 0.42200 1.000 13.22001 256 ALA A O 1
ATOM 3824 N N . PRO A 1 253 ? 21.27300 29.52100 2.28000 1.000 12.94892 257 PRO A N 1
ATOM 3825 C CA . PRO A 1 253 ? 21.07400 28.27800 3.02600 1.000 13.25159 257 PRO A CA 1
ATOM 3826 C C . PRO A 1 253 ? 19.86700 27.47800 2.55500 1.000 11.92248 257 PRO A C 1
ATOM 3827 O O . PRO A 1 253 ? 18.93100 27.99200 1.93500 1.000 12.36201 257 PRO A O 1
ATOM 3838 N N A ILE A 1 254 ? 19.91700 26.19200 2.87500 0.780 11.11449 258 ILE A N 1
ATOM 3839 N N B ILE A 1 254 ? 19.92100 26.18700 2.86700 0.220 11.81194 258 ILE A N 1
ATOM 3840 C CA A ILE A 1 254 ? 18.85700 25.22800 2.60100 0.780 11.52770 258 ILE A CA 1
ATOM 3841 C CA B ILE A 1 254 ? 18.84900 25.23800 2.60400 0.220 12.02513 258 ILE A CA 1
ATOM 3842 C C A ILE A 1 254 ? 18.28400 24.78000 3.94000 0.780 11.01711 258 ILE A C 1
ATOM 3843 C C B ILE A 1 254 ? 18.30900 24.77100 3.94600 0.220 11.75141 258 ILE A C 1
ATOM 3844 O O A ILE A 1 254 ? 19.03400 24.50100 4.87800 0.780 11.86195 258 ILE A O 1
ATOM 3845 O O B ILE A 1 254 ? 19.07700 24.51600 4.88000 0.220 12.13567 258 ILE A O 1
ATOM 3876 N N A VAL A 1 255 ? 16.95900 24.67600 4.03000 0.780 10.51705 259 VAL A N 1
ATOM 3877 N N B VAL A 1 255 ? 16.99100 24.65000 4.04100 0.220 11.42242 259 VAL A N 1
ATOM 3878 C CA A VAL A 1 255 ? 16.30100 24.11900 5.20600 0.780 10.41704 259 VAL A CA 1
ATOM 3879 C CA B VAL A 1 255 ? 16.32900 24.10500 5.21700 0.220 11.18029 259 VAL A CA 1
ATOM 3880 C C A VAL A 1 255 ? 15.58400 22.85600 4.75100 0.780 10.14859 259 VAL A C 1
ATOM 3881 C C B VAL A 1 255 ? 15.57300 22.86600 4.76500 0.220 10.55127 259 VAL A C 1
ATOM 3882 O O A VAL A 1 255 ? 14.92700 22.86700 3.70500 0.780 11.41716 259 VAL A O 1
ATOM 3883 O O B VAL A 1 255 ? 14.89600 22.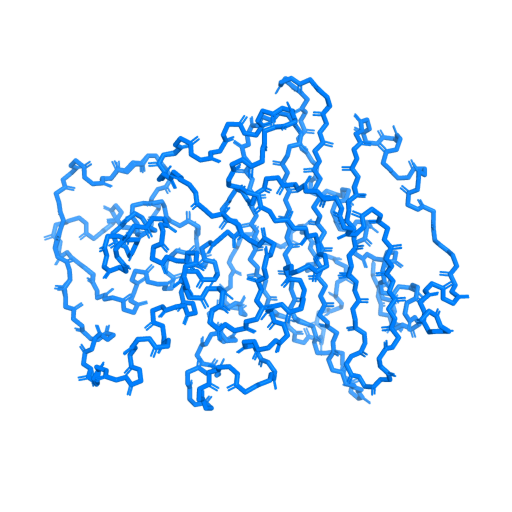89700 3.73000 0.220 11.00395 259 VAL A O 1
ATOM 3908 N N . LEU A 1 256 ? 15.70600 21.77200 5.50900 1.000 9.66432 260 LEU A N 1
ATOM 3909 C CA . LEU A 1 256 ? 15.03600 20.55000 5.09500 1.000 9.92224 260 LEU A CA 1
ATOM 3910 C C . LEU A 1 256 ? 14.67000 19.66600 6.27100 1.000 9.50114 260 LEU A C 1
ATOM 3911 O O . LEU A 1 256 ? 15.25300 19.73800 7.35900 1.000 10.03278 260 LEU A O 1
ATOM 3928 N N . ALA A 1 257 ? 13.68600 18.80900 6.00400 1.000 9.13531 261 ALA A N 1
ATOM 3929 C CA . ALA A 1 257 ? 13.14900 17.86700 6.97100 1.000 9.35375 261 ALA A CA 1
ATOM 3930 C C . ALA A 1 257 ? 12.93900 16.53300 6.27200 1.000 8.76947 261 ALA A C 1
ATOM 3931 O O . ALA A 1 257 ? 12.39800 16.49800 5.15500 1.000 9.70116 261 ALA A O 1
ATOM 3938 N N . VAL A 1 258 ? 13.33700 15.44600 6.92900 1.000 8.75105 262 VAL A N 1
ATOM 3939 C CA . VAL A 1 258 ? 13.17500 14.08700 6.43900 1.000 8.85369 262 VAL A CA 1
ATOM 3940 C C . VAL A 1 258 ? 12.59700 13.25400 7.56800 1.000 8.86685 262 VAL A C 1
ATOM 3941 O O . VAL A 1 258 ? 13.24100 13.09800 8.61000 1.000 9.53535 262 VAL A O 1
ATOM 3954 N N . TYR A 1 259 ? 11.38800 12.72000 7.36200 1.000 9.06688 263 TYR A N 1
ATOM 3955 C CA . TYR A 1 259 ? 10.66500 11.94700 8.36100 1.000 8.77210 263 TYR A CA 1
ATOM 3956 C C . TYR A 1 259 ? 10.33000 10.58300 7.77600 1.000 8.35100 263 TYR A C 1
ATOM 3957 O O . TYR A 1 259 ? 10.00800 10.47100 6.59200 1.000 9.41165 263 TYR A O 1
ATOM 3975 N N . THR A 1 260 ? 10.35400 9.54900 8.61200 1.000 8.66420 264 THR A N 1
ATOM 3976 C CA . THR A 1 260 ? 9.97800 8.22200 8.17900 1.000 8.90896 264 THR A CA 1
ATOM 3977 C C . THR A 1 260 ? 9.01200 7.57700 9.16000 1.000 8.83527 264 THR A C 1
ATOM 3978 O O . THR A 1 260 ? 8.97700 7.91500 10.35100 1.000 9.34323 264 THR A O 1
ATOM 3989 N N A ARG A 1 261 ? 8.25000 6.61900 8.64200 0.590 9.35112 265 ARG A N 1
ATOM 3990 N N B ARG A 1 261 ? 8.26500 6.60800 8.64200 0.410 9.60378 265 ARG A N 1
ATOM 3991 C CA A ARG A 1 261 ? 7.47700 5.69400 9.46200 0.590 9.72748 265 ARG A CA 1
ATOM 3992 C CA B ARG A 1 261 ? 7.46800 5.69700 9.45300 0.410 10.29071 265 ARG A CA 1
ATOM 3993 C C A ARG A 1 261 ? 7.20800 4.45400 8.61800 0.590 9.66432 265 ARG A C 1
ATOM 3994 C C B ARG A 1 261 ? 7.25100 4.43500 8.62700 0.410 10.05384 265 ARG A C 1
ATOM 3995 O O A ARG A 1 261 ? 7.47000 4.43700 7.41600 0.590 10.63022 265 ARG A O 1
ATOM 3996 O O B ARG A 1 261 ? 7.59700 4.38200 7.44500 0.410 10.56442 265 ARG A O 1
ATOM 4037 N N . ALA A 1 262 ? 6.68100 3.41700 9.25600 1.000 10.20386 266 ALA A N 1
ATOM 4038 C CA . ALA A 1 262 ? 6.47600 2.12900 8.60900 1.000 10.73023 266 ALA A CA 1
ATOM 4039 C C . ALA A 1 262 ? 5.28400 1.45600 9.27900 1.000 10.21175 266 ALA A C 1
ATOM 4040 O O . ALA A 1 262 ? 4.91800 1.81100 10.40200 1.000 10.36440 266 ALA A O 1
ATOM 4048 N N A PRO A 1 263 ? 4.68800 0.47000 8.63900 0.710 9.90908 267 PRO A N 1
ATOM 4049 N N B PRO A 1 263 ? 4.62600 0.51800 8.58400 0.290 10.70391 267 PRO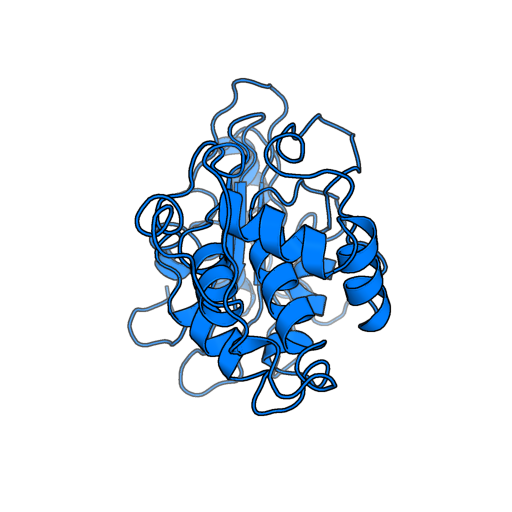 A N 1
ATOM 4050 C CA A PRO A 1 263 ? 3.36100 0.02300 9.09500 0.710 10.39598 267 PRO A CA 1
ATOM 4051 C CA B PRO A 1 263 ? 3.32700 0.02000 9.08100 0.290 11.04080 267 PRO A CA 1
ATOM 4052 C C A PRO A 1 263 ? 3.35600 -0.86400 10.31800 0.710 10.41967 267 PRO A C 1
ATOM 4053 C C B PRO A 1 263 ? 3.37700 -0.82500 10.34300 0.290 10.97763 267 PRO A C 1
ATOM 4054 O O A PRO A 1 263 ? 2.33800 -0.91800 11.01700 0.710 10.35387 267 PRO A O 1
ATOM 4055 O O B PRO A 1 263 ? 2.40500 -0.80400 11.10700 0.290 11.06975 267 PRO A O 1
ATOM 4076 N N . ASN A 1 264 ? 4.44600 -1.57700 10.58600 1.000 11.04869 268 ASN A N 1
ATOM 4077 C CA . ASN A 1 264 ? 4.46400 -2.58600 11.63300 1.000 11.31188 268 ASN A CA 1
ATOM 4078 C C . ASN A 1 264 ? 5.24700 -2.10800 12.84100 1.000 10.79077 268 ASN A C 1
ATOM 4079 O O . ASN A 1 264 ? 6.29200 -1.46700 12.70200 1.000 11.14344 268 ASN A O 1
ATOM 4090 N N . LYS A 1 265 ? 4.77500 -2.47300 14.02900 1.000 10.69865 269 LYS A N 1
ATOM 4091 C CA . LYS A 1 265 ? 5.40200 -1.96900 15.23900 1.000 10.99342 269 LYS A CA 1
ATOM 4092 C C . LYS A 1 265 ? 6.87700 -2.35000 15.30400 1.000 12.38833 269 LYS A C 1
ATOM 4093 O O . LYS A 1 265 ? 7.70900 -1.54500 15.73300 1.000 12.98840 269 LYS A O 1
ATOM 4112 N N A ASP A 1 266 ? 7.22400 -3.56000 14.89000 0.450 13.30686 270 ASP A N 1
ATOM 4113 N N B ASP A 1 266 ? 7.20600 -3.57000 14.86600 0.550 12.72258 270 ASP A N 1
ATOM 4114 C CA A ASP A 1 266 ? 8.60800 -3.99900 14.98300 0.450 14.82546 270 ASP A CA 1
ATOM 4115 C CA B ASP A 1 266 ? 8.55800 -4.10900 14.91300 0.550 13.75691 270 ASP A CA 1
ATOM 4116 C C A ASP A 1 266 ? 9.42100 -3.70600 13.72200 0.450 14.05695 270 ASP A C 1
ATOM 4117 C C B ASP A 1 266 ? 9.44200 -3.63000 13.76900 0.550 13.75428 270 ASP A C 1
ATOM 4118 O O A ASP A 1 266 ? 10.53000 -4.22800 13.58500 0.450 14.33593 270 ASP A O 1
ATOM 4119 O O B ASP A 1 266 ? 10.64200 -3.92100 13.77700 0.550 14.36225 270 ASP A O 1
ATOM 4136 N N . ASP A 1 267 ? 8.90400 -2.90300 12.79900 1.000 13.20158 271 ASP A N 1
ATOM 4137 C CA . ASP A 1 267 ? 9.72800 -2.41800 11.70200 1.000 13.80955 271 ASP A CA 1
ATOM 4138 C C . ASP A 1 267 ? 10.83100 -1.51400 12.24200 1.000 14.91495 271 ASP A C 1
ATOM 4139 O O . ASP A 1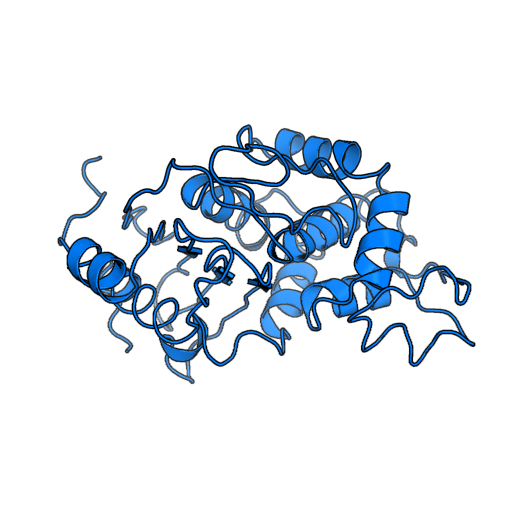 267 ? 10.60100 -0.64700 13.08900 1.000 15.28604 271 ASP A O 1
ATOM 4148 N N . LYS A 1 268 ? 12.03200 -1.68200 11.71500 1.000 16.02034 272 LYS A N 1
ATOM 4149 C CA . LYS A 1 268 ? 13.16600 -0.90000 12.18400 1.000 17.04941 272 LYS A CA 1
ATOM 4150 C C . LYS A 1 268 ? 13.31000 0.38500 11.38400 1.000 14.86757 272 LYS A C 1
ATOM 4151 O O . LYS A 1 268 ? 13.00700 0.43700 10.19500 1.000 15.20445 272 LYS A O 1
ATOM 4170 N N . HIS A 1 269 ? 13.76700 1.43200 12.05300 1.000 14.29119 273 HIS A N 1
ATOM 4171 C CA . HIS A 1 269 ? 14.11500 2.64400 11.33100 1.000 13.09631 273 HIS A CA 1
ATOM 4172 C C . HIS A 1 269 ? 15.45900 2.45100 10.63400 1.000 12.38570 273 HIS A C 1
ATOM 4173 O O . HIS A 1 269 ? 16.17200 1.46900 10.86600 1.000 13.96220 273 HIS A O 1
ATOM 4187 N N . SER A 1 270 ? 15.78800 3.39000 9.75600 1.000 11.53823 274 SER A N 1
ATOM 4188 C CA . SER A 1 270 ? 17.05100 3.34500 9.03200 1.000 11.51454 274 SER A CA 1
ATOM 4189 C C . SER A 1 270 ? 17.64600 4.73700 8.96500 1.000 11.44348 274 SER A C 1
ATOM 4190 O O . SER A 1 270 ? 17.05100 5.65300 8.38500 1.000 12.05408 274 SER A O 1
ATOM 4198 N N . GLU A 1 271 ? 18.85300 4.89000 9.51400 1.000 11.28030 275 GLU A N 1
ATOM 4199 C CA . GLU A 1 271 ? 19.56700 6.14200 9.32200 1.000 11.51454 275 GLU A CA 1
ATOM 4200 C C . GLU A 1 271 ? 19.99500 6.31700 7.86800 1.000 11.52243 275 GLU A C 1
ATOM 4201 O O . GLU A 1 271 ? 19.92800 7.42900 7.32700 1.000 11.69877 275 GLU A O 1
ATOM 4213 N N . ALA A 1 272 ? 20.41900 5.22900 7.21800 1.000 12.48834 276 ALA A N 1
ATOM 4214 C CA . ALA A 1 272 ? 20.86500 5.31300 5.82900 1.000 12.93839 276 ALA A CA 1
ATOM 4215 C C . ALA A 1 272 ? 19.76300 5.83200 4.91500 1.000 12.43307 276 ALA A C 1
ATOM 4216 O O . ALA A 1 272 ? 20.04100 6.57600 3.96900 1.000 12.03829 276 ALA A O 1
ATOM 4223 N N A VAL A 1 273 ? 18.51200 5.45200 5.18200 0.620 11.88300 277 VAL A N 1
ATOM 4224 N N B VAL A 1 273 ? 18.50600 5.45100 5.16700 0.380 12.28042 277 VAL A N 1
ATOM 4225 C CA A VAL A 1 273 ? 17.40600 5.90800 4.34900 0.620 11.89880 277 VAL A CA 1
ATOM 4226 C CA B VAL A 1 273 ? 17.42900 5.93500 4.30700 0.380 12.43570 277 VAL A CA 1
ATOM 4227 C C A VAL A 1 273 ? 17.21500 7.41000 4.50900 0.620 11.39874 277 VAL A C 1
ATOM 4228 C C B VAL A 1 273 ? 17.24400 7.43400 4.49400 0.380 11.61718 277 VAL A C 1
ATOM 4229 O O A VAL A 1 273 ? 16.91900 8.12000 3.54100 0.620 11.49612 277 VAL A O 1
ATOM 4230 O O B VAL A 1 273 ? 16.96900 8.16500 3.53500 0.380 11.60665 277 VAL A O 1
ATOM 4255 N N . ILE A 1 274 ? 17.39200 7.92100 5.72600 1.000 10.89078 278 ILE A N 1
ATOM 4256 C CA . ILE A 1 274 ? 17.27700 9.35400 5.95200 1.000 10.79603 278 ILE A CA 1
ATOM 4257 C C . ILE A 1 274 ? 18.38000 10.09600 5.20200 1.000 10.88288 278 ILE A C 1
ATOM 4258 O O . ILE A 1 274 ? 18.12900 11.11400 4.55000 1.000 10.81709 278 ILE A O 1
ATOM 4275 N N . ALA A 1 275 ? 19.62800 9.61100 5.30900 1.000 10.91447 279 ALA A N 1
ATOM 4276 C CA . ALA A 1 275 ? 20.73800 10.22200 4.57700 1.000 11.03553 279 ALA A CA 1
ATOM 4277 C C . ALA A 1 275 ? 20.49200 10.17900 3.07600 1.000 11.15397 279 ALA A C 1
ATOM 4278 O O . ALA A 1 275 ? 20.75100 11.15800 2.37400 1.000 11.87511 279 ALA A O 1
ATOM 4285 N N . ALA A 1 276 ? 19.99100 9.05400 2.57300 1.000 11.60139 280 ALA A N 1
ATOM 4286 C CA . ALA A 1 276 ? 19.74900 8.92800 1.14100 1.000 11.57770 280 ALA A CA 1
ATOM 4287 C C . ALA A 1 276 ? 18.67300 9.89900 0.67500 1.000 11.60139 280 ALA A C 1
ATOM 4288 O O . ALA A 1 276 ? 18.77500 10.48700 -0.40900 1.000 12.00144 280 ALA A O 1
ATOM 4295 N N . ALA A 1 277 ? 17.62700 10.06500 1.47900 1.000 11.23819 281 ALA A N 1
ATOM 4296 C CA . ALA A 1 277 ? 16.56000 10.99900 1.13800 1.000 10.65917 281 ALA A CA 1
ATOM 4297 C C . ALA A 1 277 ? 17.06900 12.43200 1.14700 1.000 10.71181 281 ALA A C 1
ATOM 4298 O O . ALA A 1 277 ? 16.69800 13.23500 0.28200 1.000 11.42769 281 ALA A O 1
ATOM 4305 N N . ALA A 1 278 ? 17.93100 12.76600 2.11100 1.000 10.60653 282 ALA A N 1
ATOM 4306 C CA . ALA A 1 278 ? 18.55000 14.08300 2.12600 1.000 11.15397 282 ALA A CA 1
ATOM 4307 C C . ALA A 1 278 ? 19.39400 14.31600 0.87900 1.000 11.70140 282 ALA A C 1
ATOM 4308 O O . ALA A 1 278 ? 19.37700 15.41200 0.31700 1.000 11.95406 282 ALA A O 1
ATOM 4315 N N A ARG A 1 279 ? 20.12800 13.29600 0.43100 0.470 11.84089 283 ARG A N 1
ATOM 4316 N N B ARG A 1 279 ? 20.15500 13.30700 0.44600 0.530 11.98565 283 ARG A N 1
ATOM 4317 C CA A ARG A 1 279 ? 20.92500 13.43900 -0.78400 0.470 12.33832 283 ARG A CA 1
ATOM 4318 C CA B ARG A 1 279 ? 20.91800 13.45200 -0.79000 0.530 12.69100 283 ARG A CA 1
ATOM 4319 C C A ARG A 1 279 ? 20.03800 13.69300 -1.99900 0.470 12.32516 283 ARG A C 1
ATOM 4320 C C B ARG A 1 279 ? 19.99000 13.76000 -1.95800 0.530 12.66731 283 ARG A C 1
ATOM 4321 O O A ARG A 1 279 ? 20.37100 14.51400 -2.85800 0.470 12.46992 283 ARG A O 1
ATOM 4322 O O B ARG A 1 279 ? 20.22800 14.69900 -2.72400 0.530 13.07262 283 ARG A O 1
ATOM 4363 N N . LEU A 1 280 ? 18.90600 12.98700 -2.09400 1.000 12.28568 284 LEU A N 1
ATOM 4364 C CA . LEU A 1 280 ? 17.96400 13.22600 -3.18400 1.000 12.82522 284 LEU A CA 1
ATOM 4365 C C . LEU A 1 280 ? 17.39900 14.64000 -3.13200 1.000 12.47781 284 LEU A C 1
ATOM 4366 O O . LEU A 1 280 ? 17.19100 15.27000 -4.17100 1.000 12.88839 284 LEU A O 1
ATOM 4383 N N . ALA A 1 281 ? 17.12200 15.15300 -1.92900 1.000 12.54098 285 ALA A N 1
ATOM 4384 C CA . ALA A 1 281 ? 16.59800 16.50900 -1.80900 1.000 12.86207 285 ALA A CA 1
ATOM 4385 C C . ALA A 1 281 ? 17.60900 17.54400 -2.29000 1.000 13.23843 285 ALA A C 1
ATOM 4386 O O . ALA A 1 281 ? 17.26500 18.47100 -3.03600 1.000 13.14105 285 ALA A O 1
ATOM 4393 N N . LEU A 1 282 ? 18.85800 17.41300 -1.84800 1.000 13.39108 286 LEU A N 1
ATOM 4394 C CA . LEU A 1 282 ? 19.89700 18.33100 -2.29800 1.000 14.14643 286 LEU A CA 1
ATOM 4395 C C . LEU A 1 282 ? 20.08300 18.23900 -3.80800 1.000 14.58070 286 LEU A C 1
ATOM 4396 O O . LEU A 1 282 ? 20.24000 19.26000 -4.48500 1.000 15.38606 286 LEU A O 1
ATOM 4412 N N . GLU A 1 283 ? 20.05700 17.02400 -4.35700 1.000 15.43343 287 GLU A N 1
ATOM 4413 C CA . GLU A 1 283 ? 20.16100 16.87200 -5.80700 1.000 16.50461 287 GLU A CA 1
ATOM 4414 C C . GLU A 1 283 ? 18.97200 17.50900 -6.51400 1.000 16.45987 287 GLU A C 1
ATOM 4415 O O . GLU A 1 283 ? 19.12900 18.17700 -7.54300 1.000 16.57567 287 GLU A O 1
ATOM 4427 N N . GLY A 1 284 ? 17.77000 17.32500 -5.97200 1.000 15.36763 288 GLY A N 1
ATOM 4428 C CA . GLY A 1 284 ? 16.59400 17.92100 -6.58200 1.000 15.44133 288 GLY A CA 1
ATOM 4429 C C . GLY A 1 284 ? 16.65200 19.43100 -6.59400 1.000 15.58608 288 GLY A C 1
ATOM 4430 O O . GLY A 1 284 ? 16.12200 20.06900 -7.50800 1.000 17.27576 288 GLY A O 1
ATOM 4434 N N . LEU A 1 285 ? 17.30500 20.02400 -5.59500 1.000 14.47016 289 LEU A N 1
ATOM 4435 C CA . LEU A 1 285 ? 17.47800 21.47000 -5.55600 1.000 14.69387 289 LEU A CA 1
ATOM 4436 C C . LEU A 1 285 ? 18.65500 21.95200 -6.40100 1.000 15.89664 289 LEU A C 1
ATOM 4437 O O . LEU A 1 285 ? 18.85300 23.16500 -6.51700 1.000 16.60725 289 LEU A O 1
ATOM 4453 N N . GLY A 1 286 ? 19.42000 21.04700 -7.01100 1.000 16.39144 290 GLY A N 1
ATOM 4454 C CA . GLY A 1 286 ? 20.55300 21.46400 -7.82200 1.000 18.26272 290 GLY A CA 1
ATOM 4455 C C . GLY A 1 286 ? 21.72300 21.93800 -7.00500 1.000 20.45772 290 GLY A C 1
ATOM 4456 O O . GLY A 1 286 ? 22.60300 22.63800 -7.51700 1.000 21.06042 290 GLY A O 1
ATOM 4460 N N A VAL A 1 287 ? 21.76900 21.55300 -5.73500 0.710 22.11318 291 VAL A N 1
ATOM 4461 N N B VAL A 1 287 ? 21.74100 21.60400 -5.72200 0.290 22.38163 291 VAL A N 1
ATOM 4462 C CA A VAL A 1 287 ? 22.83800 21.95100 -4.83500 0.710 26.66372 291 VAL A CA 1
ATOM 4463 C CA B VAL A 1 287 ? 22.80100 22.03000 -4.82200 0.290 25.40568 291 VAL A CA 1
ATOM 4464 C C A VAL A 1 287 ? 23.91600 20.88000 -4.95400 0.710 31.34850 291 VAL A C 1
ATOM 4465 C C B VAL A 1 287 ? 23.97200 21.08700 -5.03700 0.290 28.32708 291 VAL A C 1
ATOM 4466 O O A VAL A 1 287 ? 23.83400 19.83000 -4.31900 0.710 31.91435 291 VAL A O 1
ATOM 4467 O O B VAL A 1 287 ? 24.87500 21.38200 -5.82700 0.290 28.50868 291 VAL A O 1
ATOM 4492 N N A ASN A 1 288 ? 24.91400 21.14000 -5.80200 0.710 35.18053 292 ASN A N 1
ATOM 4493 N N B ASN A 1 288 ? 23.95000 19.94400 -4.35800 0.290 30.79580 292 ASN A N 1
ATOM 4494 C CA A ASN A 1 288 ? 26.03100 20.21800 -5.95400 0.710 38.57568 292 ASN A CA 1
ATOM 4495 C CA B ASN A 1 288 ? 24.88000 18.85200 -4.61800 0.290 32.72761 292 ASN A CA 1
ATOM 4496 C C A ASN A 1 288 ? 26.77400 20.11100 -4.63300 0.710 42.04715 292 ASN A C 1
ATOM 4497 C C B ASN A 1 288 ? 24.38000 17.59200 -3.93200 0.290 33.80932 292 ASN A C 1
ATOM 4498 O O A ASN A 1 288 ? 27.23700 21.11500 -4.08400 0.710 42.38929 292 ASN A O 1
ATOM 4499 O O B ASN A 1 288 ? 23.46400 16.92000 -4.41700 0.290 33.60140 292 ASN A O 1
ATOM 4514 N N A GLY A 1 289 ? 26.87100 18.89300 -4.11800 0.710 44.95276 293 GLY A N 1
ATOM 4515 N N B GLY A 1 289 ? 24.96400 17.30000 -2.78100 0.290 35.05420 293 GLY A N 1
ATOM 4516 C CA A GLY A 1 289 ? 27.58800 18.64100 -2.88800 0.710 47.79520 293 GLY A CA 1
ATOM 4517 C CA B GLY A 1 289 ? 24.79500 16.03600 -2.09600 0.290 36.28067 293 GLY A CA 1
ATOM 4518 C C A GLY A 1 289 ? 27.90900 17.16900 -2.78900 0.710 50.41394 293 GLY A C 1
ATOM 4519 C C B GLY A 1 289 ? 26.12400 15.32600 -1.92000 0.290 37.46239 293 GLY A C 1
ATOM 4520 O O A GLY A 1 289 ? 28.94500 16.71400 -3.28400 0.710 50.60607 293 GLY A O 1
ATOM 4521 O O B GLY A 1 289 ? 27.16300 15.74500 -2.42600 0.290 37.62293 293 GLY A O 1
ATOM 4525 N N A GLN A 1 290 ? 27.01200 16.41500 -2.16800 0.710 52.59578 294 GLN A N 1
ATOM 4526 N N B GLN A 1 290 ? 26.06900 14.23200 -1.17200 0.290 38.36513 294 GLN A N 1
ATOM 4527 C CA A GLN A 1 290 ? 27.12200 14.96700 -2.14900 0.710 54.46706 294 GLN A CA 1
ATOM 4528 C CA B GLN A 1 290 ? 27.25600 13.40400 -1.00500 0.290 39.35209 294 GLN A CA 1
ATOM 4529 C C A GLN A 1 290 ? 26.48700 14.39600 -3.40900 0.710 54.97238 294 GLN A C 1
ATOM 4530 C C B GLN A 1 290 ? 26.86600 11.94700 -0.82300 0.290 39.62054 294 GLN A C 1
ATOM 4531 O O A GLN A 1 290 ? 25.32400 13.99500 -3.39700 0.710 55.33295 294 GLN A O 1
ATOM 4532 O O B GLN A 1 290 ? 27.72100 11.07200 -0.70000 0.290 39.79161 294 GLN A O 1
#

Sequence (271 aa):
HMLTNLVAEPFAKLEQDFGGSIIGVYYAMMDTGSGATVSSYRAEERFPLCSSFKGFLAAAVLARRSQQQAAGLLDTPPIRRYGKNALLVVPWSPISSEKKYLTTGMMTVAELSAAAVQYSSDNAAANLLLKELGGPAGLTAFMRSIGDTTFRLDRWELLELNSAIPGDARDTSSPRAVTESLQQQKLTLGSALAAPQRRQQFVDWLKGNTTGNHRIRAAVPADWAVVGDKTGTCGVYGTANDYAVVVWPTGRAPIIVVLAVYTRRAPPNKDDDKHSEAVVIAAAARRLALEGLGVVNNGGQQ

Radius of gyration: 17.53 Å; Cα contacts (8 Å, |Δi|>4): 707; chains: 1; bounding box: 36×43×54 Å

Nearest PDB structures (foldseek):
  5ul8-assembly1_A  TM=1.002E+00  e=1.362E-57  Klebsiella pneumoniae
  8rwq-assembly1_A  TM=1.001E+00  e=9.310E-57  Klebsiella pneumoniae
  6qwd-assembly1_A  TM=1.003E+00  e=1.698E-56  Klebsiella pneumoniae
  6qwe-assembly1_A  TM=1.002E+00  e=2.159E-56  Klebsiella pneumoniae
  8aki-assembly1_A  TM=1.002E+00  e=2.915E-56  Klebsiella pneumoniae

Foldseek 3Di:
DVQELPDDFPLVVLQVVLFFDKWKWKAFVFPRHIYTDQQFDKFACALVCLLLLLLLQLQVCVVVVCQQVAWDADAPVLQDPQQVPCVVCNVPTDGLVRLSLCCFARVGQSSSQVSCVVQVHQVSSVVLLVVLPQPFAGADDGPPVSLQRAPPDSHNIGGFNSVQVSLCCQQPNPSGPDVSNVSSLVSQQNHDPQCLAQVVFADPPKGKGKGKRDSQFQLWIWMWMWIGDPPGGIMTMIMIIGHNGGPRHHDRNSRLVVSQSRCVSVVNGTD

B-factor: mean 18.59, std 9.47, range [8.28, 65.23]

Organism: Klebsiella pneumoniae (NCBI:txid573)

Secondary structure (DSSP, 8-state):
-TTB-SS---HHHHHHHHTSEEEEEEEETTT--EEEESTTS-EE-GGGHHHHHHHHHHHHHTT-TTSTT-EE---GGG--SS-TTGGGGTTT-EEHHHHHHHHHHS--HHHHHHHHHHHTHHHHHHHHHHHTT-SS-B----TTGGG---TT--TTEE-HHHHHHHHHHHHTSSSS-HHHHHHHHHHHHT-SS-TTTGGGGS-TTSEEEEEEEE-SSTT-EEEEEEEE-TTS--EEEEEEEE-SSTTPPP-HHHHHHHHHHHHHHTT----

Solvent-accessible surface area: 11115 Å² total; per-residue (Å²): 207,159,66,51,66,118,82,95,38,82,7,41,121,33,6,121,102,32,42,19,22,0,0,0,10,0,32,7,39,54,72,32,13,7,2,24,53,93,1,109,57,86,0,10,0,0,15,0,0,0,0,0,0,0,0,3,3,1,22,89,12,72,163,82,117,41,18,42,111,53,101,26,209,22,37,167,145,26,43,40,95,157,4,23,35,0,94,133,97,47,128,98,12,8,36,1,28,85,1,0,21,4,0,0,33,80,10,0,10,0,0,0,28,28,0,0,141,60,17,58,5,13,75,20,0,20,59,28,0,96,86,24,50,7,113,35,0,82,7,53,42,98,8,66,114,1,20,36,9,81,70,89,37,32,92,0,2,1,5,0,93,7,1,1,59,1,0,52,71,0,4,58,28,104,35,1,42,59,97,34,62,93,61,0,7,65,18,2,85,33,8,65,45,0,90,122,10,0,45,50,3,9,20,114,106,25,42,19,1,0,0,6,0,54,15,60,35,34,1,2,0,0,0,0,0,1,0,64,5,91,89,108,33,25,0,0,0,0,0,1,1,57,8,86,81,131,109,37,157,64,27,54,75,20,0,17,33,0,0,116,24,0,2,69,9,19,55,4,143,33,86

InterPro domains:
  IPR000871 Beta-lactamase, class-A [PR00118] (32-56)
  IPR000871 Beta-lactamase, class-A [PR00118] (63-80)
  IPR000871 Beta-lactamase, class-A [PR00118] (105-130)
  IPR000871 Beta-lactamase, class-A [PR00118] (141-165)
  IPR000871 Beta-lactamase, class-A [PR00118] (167-192)
  IPR000871 Beta-lactamase, class-A [PR00118] (203-218)
  IPR000871 Beta-lactamase, class-A [PR00118] (220-235)
  IPR000871 Beta-lactamase, class-A [PTHR35333] (33-286)
  IPR012338 Beta-lactamase/transpeptidase-like [G3DSA:3.40.710.10] (24-293)
  IPR012338 Beta-lactamase/transpeptidase-like [SSF56601] (29-287)
  IPR045155 Beta-lactamase class A, catalytic domain [PF13354] (32-286)
  IPR058220 Carbapenem-hydrolyzing beta-lactamase KPC-2/ Beta-lactamase SME-1-like [NF000538] (36-287)